Protein AF-A0A9X1MP67-F1 (afdb_monomer_lite)

Organism: NCBI:txid2894196

pLDDT: mean 77.89, std 17.03, range [39.91, 97.44]

Sequence (224 aa):
MNENERIELQRQIDLLVDGELSAEQERALLAKLEQEEAWRDCALTFVENQVLRRTLPPMVDSHPVAIPRATESPSAAPILHGARGWDGRFGQVATLAASVLIAFIAGQMIAPWMSASQSGGRSMGKSQNSGNSPQEAPLFVNYRTGDGVNRMPIAIDESKSFDPAAPFPTSFGMSQQQLQQLSDDGRAYQQKQQWIPVKLKDGREAVVPVQELTIEPPPTHYFP

Foldseek 3Di:
DDPVVVVVLVVLLLCVLVVVDDPVSNVVNVVVCVVVVVVVVSVVSNVVVVVVPVVDDPPPPPPPPPPPPDDDDDDDDDDDDDDDDPPDPVVVVVVVVVVVVVVVVVVVVVPPPDPDDPDDDDPDDPPDDDDPDPPDPFDWDFDDDPPDTDIDTDDDDPVDDDDPPDDQDQPDDDHPVVVVVCVVVVKDKDKDWDWDWDQDPVRDIDIDIDIDIDIDDDPPPPDD

Structure (mmCIF, N/CA/C/O backbone):
data_AF-A0A9X1MP67-F1
#
_entry.id   AF-A0A9X1MP67-F1
#
loop_
_atom_site.group_PDB
_atom_site.id
_atom_site.type_symbol
_atom_site.label_atom_id
_atom_site.label_alt_id
_atom_site.label_comp_id
_atom_site.label_asym_id
_atom_site.label_entity_id
_atom_site.label_seq_id
_atom_site.pdbx_PDB_ins_code
_atom_site.Cartn_x
_atom_site.Cartn_y
_atom_site.Cartn_z
_atom_site.occupancy
_atom_site.B_iso_or_equiv
_atom_site.auth_seq_id
_atom_site.auth_comp_id
_atom_site.auth_asym_id
_atom_site.auth_atom_id
_atom_site.pdbx_PDB_model_num
ATOM 1 N N . MET A 1 1 ? -6.935 29.165 19.082 1.00 83.38 1 MET A N 1
ATOM 2 C CA . MET A 1 1 ? -5.914 28.276 19.657 1.00 83.38 1 MET A CA 1
ATOM 3 C C . MET A 1 1 ? -4.657 29.088 19.892 1.00 83.38 1 MET A C 1
ATOM 5 O O . MET A 1 1 ? -4.198 29.748 18.965 1.00 83.38 1 MET A O 1
ATOM 9 N N . ASN A 1 2 ? -4.173 29.122 21.127 1.00 95.31 2 ASN A N 1
ATOM 10 C CA . ASN A 1 2 ? -2.945 29.824 21.493 1.00 95.31 2 ASN A CA 1
ATOM 11 C C . ASN A 1 2 ? -1.716 29.060 20.979 1.00 95.31 2 ASN A C 1
ATOM 13 O O . ASN A 1 2 ? -1.784 27.854 20.750 1.00 95.31 2 ASN A O 1
ATOM 17 N N . GLU A 1 3 ? -0.576 29.739 20.841 1.00 95.19 3 GLU A N 1
ATOM 18 C CA . GLU A 1 3 ? 0.661 29.118 20.336 1.00 95.19 3 GLU A CA 1
ATOM 19 C C . GLU A 1 3 ? 1.085 27.900 21.175 1.00 95.19 3 GLU A C 1
ATOM 21 O O . GLU A 1 3 ? 1.424 26.849 20.642 1.00 95.19 3 GLU A O 1
ATOM 26 N N . ASN A 1 4 ? 0.945 27.988 22.499 1.00 96.69 4 ASN A N 1
ATOM 27 C CA . ASN A 1 4 ? 1.251 26.875 23.399 1.00 96.69 4 ASN A CA 1
ATOM 28 C C . ASN A 1 4 ? 0.332 25.660 23.179 1.00 96.69 4 ASN A C 1
ATOM 30 O O . ASN A 1 4 ? 0.779 24.524 23.292 1.00 96.69 4 ASN A O 1
ATOM 34 N N . GLU A 1 5 ? -0.943 25.890 22.849 1.00 94.75 5 GLU A N 1
ATOM 35 C CA . GLU A 1 5 ? -1.899 24.813 22.560 1.00 94.75 5 GLU A CA 1
ATOM 36 C C . GLU A 1 5 ? -1.578 24.135 21.227 1.00 94.75 5 GLU A C 1
ATOM 38 O O . GLU A 1 5 ? -1.721 22.921 21.116 1.00 94.75 5 GLU A O 1
ATOM 43 N N . ARG A 1 6 ? -1.093 24.901 20.238 1.00 93.31 6 ARG A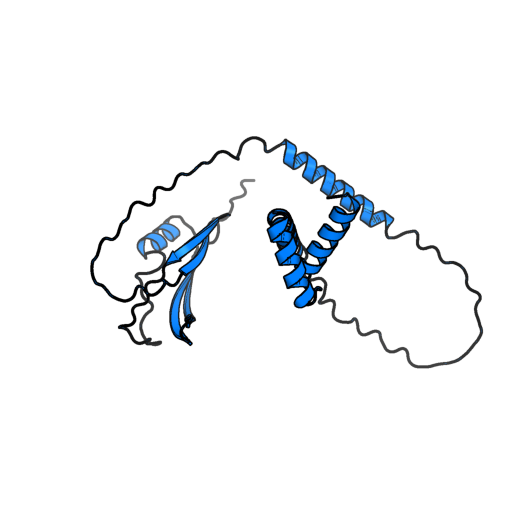 N 1
ATOM 44 C CA . ARG A 1 6 ? -0.607 24.367 18.957 1.00 93.31 6 ARG A CA 1
ATOM 45 C C . ARG A 1 6 ? 0.614 23.476 19.136 1.00 93.31 6 ARG A C 1
ATOM 47 O O . ARG A 1 6 ? 0.640 22.384 18.581 1.00 93.31 6 ARG A O 1
ATOM 54 N N . ILE A 1 7 ? 1.594 23.920 19.923 1.00 95.88 7 ILE A N 1
ATOM 55 C CA . ILE A 1 7 ? 2.815 23.147 20.193 1.00 95.88 7 ILE A CA 1
ATOM 56 C C . ILE A 1 7 ? 2.474 21.832 20.906 1.00 95.88 7 ILE A C 1
ATOM 58 O O . ILE A 1 7 ? 2.972 20.775 20.525 1.00 95.88 7 ILE A O 1
ATOM 62 N N . GLU A 1 8 ? 1.598 21.880 21.911 1.00 96.56 8 GLU A N 1
ATOM 63 C CA . GLU A 1 8 ? 1.180 20.675 22.633 1.00 96.56 8 GLU A CA 1
ATOM 64 C C . GLU A 1 8 ? 0.355 19.732 21.744 1.00 96.56 8 GLU A C 1
ATOM 66 O O . GLU A 1 8 ? 0.554 18.520 21.789 1.00 96.56 8 GLU A O 1
ATOM 71 N N . LEU A 1 9 ? -0.521 20.271 20.888 1.00 95.62 9 LEU A N 1
ATOM 72 C CA . LEU A 1 9 ? -1.264 19.468 19.919 1.00 95.62 9 LEU A CA 1
ATOM 73 C C . LEU A 1 9 ? -0.321 18.771 18.930 1.00 95.62 9 LEU A C 1
ATOM 75 O O . LEU A 1 9 ? -0.472 17.573 18.703 1.00 95.62 9 LEU A O 1
ATOM 79 N N . GLN A 1 10 ? 0.676 19.482 18.395 1.00 95.38 10 GLN A N 1
ATOM 80 C CA . GLN A 1 10 ? 1.658 18.900 17.479 1.00 95.38 10 GLN A CA 1
ATOM 81 C C . GLN A 1 10 ? 2.431 17.756 18.141 1.00 95.38 10 GLN A C 1
ATOM 83 O O . GLN A 1 10 ? 2.551 16.678 17.569 1.00 95.38 10 GLN A O 1
ATOM 88 N N . ARG A 1 11 ? 2.878 17.948 19.387 1.00 96.25 11 ARG A N 1
ATOM 89 C CA . ARG A 1 11 ? 3.560 16.899 20.151 1.00 96.25 11 ARG A CA 1
ATOM 90 C C . ARG A 1 11 ? 2.685 15.653 20.331 1.00 96.25 11 ARG A C 1
ATOM 92 O O . ARG A 1 11 ? 3.184 14.535 20.254 1.00 96.25 11 ARG A O 1
ATOM 99 N N . GLN A 1 12 ? 1.391 15.831 20.592 1.00 97.06 12 GLN A N 1
ATOM 100 C CA . GLN A 1 12 ? 0.451 14.715 20.729 1.00 97.06 12 GLN A CA 1
ATOM 101 C C . GLN A 1 12 ? 0.220 13.988 19.397 1.00 97.06 12 GLN A C 1
ATOM 103 O O . GLN A 1 12 ? 0.108 12.764 19.397 1.00 97.06 12 GLN A O 1
ATOM 108 N N . ILE A 1 13 ? 0.199 14.715 18.274 1.00 96.12 13 ILE A N 1
ATOM 109 C CA . ILE A 1 13 ? 0.155 14.126 16.928 1.00 96.12 13 ILE A CA 1
ATOM 110 C C . ILE A 1 13 ? 1.410 13.281 16.670 1.00 96.12 13 ILE A C 1
ATOM 112 O O . ILE A 1 13 ? 1.281 12.152 16.205 1.00 96.12 13 ILE A O 1
ATOM 116 N N . ASP A 1 14 ? 2.602 13.769 17.015 1.00 94.75 14 ASP A N 1
ATOM 117 C CA . ASP A 1 14 ? 3.845 13.009 16.821 1.00 94.75 14 ASP A CA 1
ATOM 118 C C . ASP A 1 14 ? 3.820 11.689 17.622 1.00 94.75 14 ASP A C 1
ATOM 120 O O . ASP A 1 14 ? 4.036 10.614 17.060 1.00 94.75 14 ASP A O 1
ATOM 124 N N . LEU A 1 15 ? 3.416 11.740 18.901 1.00 95.81 15 LEU A N 1
ATOM 125 C CA . LEU A 1 15 ? 3.256 10.549 19.754 1.00 95.81 15 LEU A CA 1
ATOM 126 C C . LEU A 1 15 ? 2.205 9.562 19.220 1.00 95.81 15 LEU A C 1
ATOM 128 O O . LEU A 1 15 ? 2.369 8.346 19.353 1.00 95.81 15 LEU A O 1
ATOM 132 N N . LEU A 1 16 ? 1.117 10.070 18.628 1.00 95.94 16 LEU A N 1
ATOM 133 C CA . LEU A 1 16 ? 0.097 9.242 17.983 1.00 95.94 16 LEU A CA 1
ATOM 134 C C . LEU A 1 16 ? 0.690 8.473 16.800 1.00 95.94 16 LEU A C 1
ATOM 136 O O . LEU A 1 16 ? 0.444 7.277 16.656 1.00 95.94 16 LEU A O 1
ATOM 140 N N . VAL A 1 17 ? 1.474 9.148 15.958 1.00 93.44 17 VAL A N 1
ATOM 141 C CA . VAL A 1 17 ? 2.070 8.546 14.759 1.00 93.44 17 VAL A CA 1
ATOM 142 C C . VAL A 1 17 ? 3.155 7.526 15.114 1.00 93.44 17 VAL A C 1
ATOM 144 O O . VAL A 1 17 ? 3.288 6.508 14.426 1.00 93.44 17 VAL A O 1
ATOM 147 N N . ASP A 1 18 ? 3.888 7.752 16.203 1.00 90.62 18 ASP A N 1
ATOM 148 C CA . ASP A 1 18 ? 4.870 6.795 16.716 1.00 90.62 18 ASP A CA 1
ATOM 149 C C . ASP A 1 18 ? 4.233 5.589 17.425 1.00 90.62 18 ASP A C 1
ATOM 151 O O . ASP A 1 18 ? 4.872 4.540 17.543 1.00 90.62 18 ASP A O 1
ATOM 155 N N . GLY A 1 19 ? 2.955 5.687 17.807 1.00 93.88 19 GLY A N 1
ATOM 156 C CA . GLY A 1 19 ? 2.223 4.634 18.513 1.00 93.88 19 GLY A CA 1
ATOM 157 C C . GLY A 1 19 ? 2.525 4.588 20.013 1.00 93.88 19 GLY A C 1
ATOM 158 O O . GLY A 1 19 ? 2.369 3.540 20.637 1.00 93.88 19 GLY A O 1
ATOM 159 N N . GLU A 1 20 ? 2.975 5.705 20.590 1.00 97.00 20 GLU A N 1
ATOM 160 C CA . GLU A 1 20 ? 3.331 5.814 22.011 1.00 97.00 20 GLU A CA 1
ATOM 161 C C . GLU A 1 20 ? 2.152 6.242 22.903 1.00 97.00 20 GLU A C 1
ATOM 163 O O . GLU A 1 20 ? 2.252 6.212 24.132 1.00 97.00 20 GLU A O 1
ATOM 168 N N . LEU A 1 21 ? 1.018 6.630 22.312 1.00 96.75 21 LEU A N 1
ATOM 169 C CA . LEU A 1 21 ? -0.189 6.966 23.066 1.00 96.75 21 LEU A CA 1
ATOM 170 C C . LEU A 1 21 ? -0.921 5.716 23.560 1.00 96.75 21 LEU A C 1
ATOM 172 O O . LEU A 1 21 ? -1.065 4.717 22.857 1.00 96.75 21 LEU A O 1
ATOM 176 N N . SER A 1 22 ? -1.461 5.799 24.777 1.00 97.44 22 SER A N 1
ATOM 177 C CA . SER A 1 22 ? -2.417 4.799 25.260 1.00 97.44 22 SER A CA 1
ATOM 178 C C . SER A 1 22 ? -3.741 4.883 24.490 1.00 97.44 22 SER A C 1
ATOM 180 O O . SER A 1 22 ? -4.126 5.947 24.005 1.00 97.44 22 SER A O 1
ATOM 182 N N . ALA A 1 23 ? -4.496 3.783 24.444 1.00 95.31 23 ALA A N 1
ATOM 183 C CA . ALA A 1 23 ? -5.762 3.717 23.705 1.00 95.31 23 ALA A CA 1
ATOM 184 C C . ALA A 1 23 ? -6.813 4.755 24.159 1.00 95.31 23 ALA A C 1
ATOM 186 O O . ALA A 1 23 ? -7.660 5.174 23.370 1.00 95.31 23 ALA A O 1
ATOM 187 N N . GLU A 1 24 ? -6.793 5.171 25.429 1.00 96.81 24 GLU A N 1
ATOM 188 C CA . GLU A 1 24 ? -7.684 6.224 25.936 1.00 96.81 24 GLU A CA 1
ATOM 189 C C . GLU A 1 24 ? -7.257 7.611 25.443 1.00 96.81 24 GLU A C 1
ATOM 191 O O . GLU A 1 24 ? -8.101 8.396 25.005 1.00 96.81 24 GLU A O 1
ATOM 196 N N . GLN A 1 25 ? -5.949 7.888 25.450 1.00 96.94 25 GLN A N 1
ATOM 197 C CA . GLN A 1 25 ? -5.380 9.137 24.938 1.00 96.94 25 GLN A CA 1
ATOM 198 C C . GLN A 1 25 ? -5.564 9.263 23.426 1.00 96.94 25 GLN A C 1
ATOM 200 O O . GLN A 1 25 ? -5.920 10.337 22.952 1.00 96.94 25 GLN A O 1
ATOM 205 N N . GLU A 1 26 ? -5.387 8.171 22.681 1.00 97.44 26 GLU A N 1
ATOM 206 C CA . GLU A 1 26 ? -5.634 8.117 21.240 1.00 97.44 26 GLU A CA 1
ATOM 207 C C . GLU A 1 26 ? -7.076 8.521 20.910 1.00 97.44 26 GLU A C 1
ATOM 209 O O . GLU A 1 26 ? -7.296 9.436 20.120 1.00 97.44 26 GLU A O 1
ATOM 214 N N . ARG A 1 27 ? -8.074 7.908 21.561 1.00 97.00 27 ARG A N 1
ATOM 215 C CA . ARG A 1 27 ? -9.489 8.252 21.326 1.00 97.00 27 ARG A CA 1
ATOM 216 C C . ARG A 1 27 ? -9.800 9.704 21.680 1.00 97.00 27 ARG A C 1
ATOM 218 O O . ARG A 1 27 ? -10.532 10.359 20.942 1.00 97.00 27 ARG A O 1
ATOM 225 N N . ALA A 1 28 ? -9.259 10.198 22.795 1.00 97.31 28 ALA A N 1
ATOM 226 C CA . ALA A 1 28 ? -9.459 11.580 23.221 1.00 97.31 28 ALA A CA 1
ATOM 227 C C . ALA A 1 28 ? -8.833 12.579 22.234 1.00 97.31 28 ALA A C 1
ATOM 229 O O . ALA A 1 28 ? -9.464 13.578 21.887 1.00 97.31 28 ALA A O 1
ATOM 230 N N . LEU A 1 29 ? -7.625 12.290 21.742 1.00 97.25 29 LEU A N 1
ATOM 231 C CA . LEU A 1 29 ? -6.940 13.110 20.748 1.00 97.25 29 LEU A CA 1
ATOM 232 C C . LEU A 1 29 ? -7.674 13.094 19.405 1.00 97.25 29 LEU A C 1
ATOM 234 O O . LEU A 1 29 ? -7.892 14.155 18.830 1.00 97.25 29 LEU A O 1
ATOM 238 N N . LEU A 1 30 ? -8.109 11.926 18.926 1.00 96.00 30 LEU A N 1
ATOM 239 C CA . LEU A 1 30 ? -8.859 11.810 17.672 1.00 96.00 30 LEU A CA 1
ATOM 240 C C . LEU A 1 30 ? -10.178 12.594 17.721 1.00 96.00 30 LEU A C 1
ATOM 242 O O . LEU A 1 30 ? -10.479 13.326 16.781 1.00 96.00 30 LEU A O 1
ATOM 246 N N . ALA A 1 31 ? -10.918 12.517 18.833 1.00 96.31 31 ALA A N 1
ATOM 247 C CA . ALA A 1 31 ? -12.132 13.311 19.027 1.00 96.31 31 ALA A CA 1
ATOM 248 C C . ALA A 1 31 ? -11.843 14.826 19.018 1.00 96.31 31 ALA A C 1
ATOM 250 O O . ALA A 1 31 ? -12.606 15.604 18.444 1.00 96.31 31 ALA A O 1
ATOM 251 N N . LYS A 1 32 ? -10.718 15.250 19.611 1.00 95.94 32 LYS A N 1
ATOM 252 C CA . LYS A 1 32 ? -10.276 16.651 19.594 1.00 95.94 32 LYS A CA 1
ATOM 253 C C . LYS A 1 32 ? -9.888 17.119 18.184 1.00 95.94 32 LYS A C 1
ATOM 255 O O . LYS A 1 32 ? -10.300 18.199 17.769 1.00 95.94 32 LYS A O 1
ATOM 260 N N . LEU A 1 33 ? -9.139 16.307 17.434 1.00 96.06 33 LEU A N 1
ATOM 261 C CA . LEU A 1 33 ? -8.728 16.607 16.055 1.00 96.06 33 LEU A CA 1
ATOM 262 C C . LEU A 1 33 ? -9.923 16.712 15.100 1.00 96.06 33 LEU A C 1
ATOM 264 O O . LEU A 1 33 ? -9.899 17.536 14.186 1.00 96.06 33 LEU A O 1
ATOM 268 N N . GLU A 1 34 ? -10.960 15.898 15.307 1.00 95.56 34 GLU A N 1
ATOM 269 C CA . GLU A 1 34 ? -12.213 15.986 14.553 1.00 95.56 34 GLU A CA 1
ATOM 270 C C . GLU A 1 34 ? -12.935 17.309 14.833 1.00 95.56 34 GLU A C 1
ATOM 272 O O . GLU A 1 34 ? -13.347 17.996 13.900 1.00 95.56 34 GLU A O 1
ATOM 277 N N . GLN A 1 35 ? -13.021 17.711 16.104 1.00 95.31 35 GLN A N 1
ATOM 278 C CA . GLN A 1 35 ? -13.675 18.956 16.508 1.00 95.31 35 GLN A CA 1
ATOM 279 C C . GLN A 1 35 ? -12.957 20.213 15.988 1.00 95.31 35 GLN A C 1
ATOM 281 O O . GLN A 1 35 ? -13.612 21.200 15.656 1.00 95.31 35 GLN A O 1
ATOM 286 N N . GLU A 1 36 ? -11.625 20.194 15.935 1.00 93.00 36 GLU A N 1
ATOM 287 C CA . GLU A 1 36 ? -10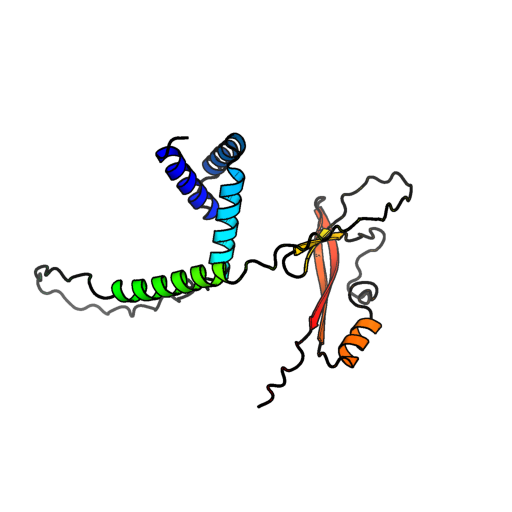.799 21.329 15.499 1.00 93.00 36 GLU A CA 1
ATOM 288 C C . GLU A 1 36 ? -10.491 21.321 13.987 1.00 93.00 36 GLU A C 1
ATOM 290 O O . GLU A 1 36 ? -9.731 22.164 13.516 1.00 93.00 36 GLU A O 1
ATOM 295 N N . GLU A 1 37 ? -11.051 20.371 13.223 1.00 91.81 37 GLU A N 1
ATOM 296 C CA . GLU A 1 37 ? -10.735 20.118 11.803 1.00 91.81 37 GLU A CA 1
ATOM 297 C C . GLU A 1 37 ? -9.226 19.916 11.516 1.00 91.81 37 GLU A C 1
ATOM 299 O O . GLU A 1 37 ? -8.764 20.022 10.378 1.00 91.81 37 GLU A O 1
ATOM 304 N N . ALA A 1 38 ? -8.444 19.551 12.536 1.00 92.75 38 ALA A N 1
ATOM 305 C CA . ALA A 1 38 ? -6.989 19.381 12.479 1.00 92.75 38 ALA A CA 1
ATOM 306 C C . ALA A 1 38 ? -6.549 17.985 11.982 1.00 92.75 38 ALA A C 1
ATOM 308 O O . ALA A 1 38 ? -5.369 17.630 12.014 1.00 92.75 38 ALA A O 1
ATOM 309 N N . TRP A 1 39 ? -7.483 17.173 11.475 1.00 93.62 39 TRP A N 1
ATOM 310 C CA . TRP A 1 39 ? -7.199 15.843 10.915 1.00 93.62 39 TRP A CA 1
ATOM 311 C C . TRP A 1 39 ? -6.236 15.890 9.718 1.00 93.62 39 TRP A C 1
ATOM 313 O O . TRP A 1 39 ? -5.520 14.921 9.459 1.00 93.62 39 TRP A O 1
ATOM 323 N N . ARG A 1 40 ? -6.194 17.016 8.992 1.00 92.56 40 ARG A N 1
ATOM 324 C CA . ARG A 1 40 ? -5.293 17.208 7.849 1.00 92.56 40 ARG A CA 1
ATOM 325 C C . ARG A 1 40 ? -3.826 17.243 8.274 1.00 92.56 40 ARG A C 1
ATOM 327 O O . ARG A 1 40 ? -3.001 16.634 7.595 1.00 92.56 40 ARG A O 1
ATOM 334 N N . ASP A 1 41 ? -3.523 17.909 9.384 1.00 87.06 41 ASP A N 1
ATOM 335 C CA . ASP A 1 41 ? -2.159 18.011 9.911 1.00 87.06 41 ASP A CA 1
ATOM 336 C C . ASP A 1 41 ? -1.691 16.638 10.407 1.00 87.06 41 ASP A C 1
ATOM 338 O O . ASP A 1 41 ? -0.621 16.169 10.026 1.00 87.06 41 ASP A O 1
ATOM 342 N N . CYS A 1 42 ? -2.566 15.911 11.112 1.00 90.69 42 CYS A N 1
ATOM 343 C CA . CYS A 1 42 ? -2.312 14.525 11.509 1.00 90.69 42 CYS A CA 1
ATOM 344 C C . CYS A 1 42 ? -2.031 13.603 10.307 1.00 90.69 42 CYS A C 1
ATOM 346 O O . CYS A 1 42 ? -1.111 12.784 10.350 1.00 90.69 42 CYS A O 1
ATOM 348 N N . ALA A 1 43 ? -2.802 13.729 9.220 1.00 91.88 43 ALA A N 1
ATOM 349 C CA . ALA A 1 43 ? -2.595 12.934 8.012 1.00 91.88 43 ALA A CA 1
ATOM 350 C C . ALA A 1 43 ? 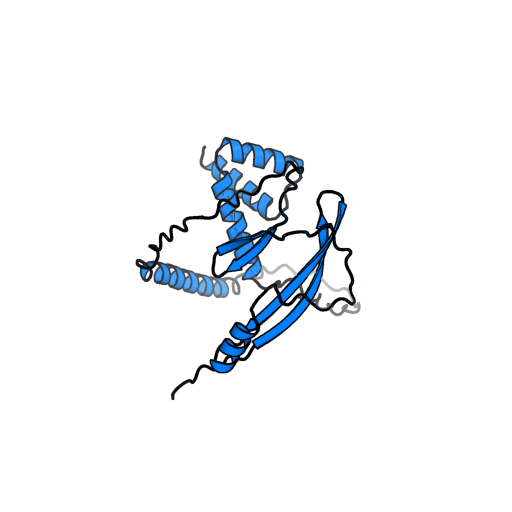-1.254 13.253 7.328 1.00 91.88 43 ALA A C 1
ATOM 352 O O . ALA A 1 43 ? -0.595 12.341 6.824 1.00 91.88 43 ALA A O 1
ATOM 353 N N . LEU A 1 44 ? -0.841 14.524 7.323 1.00 94.50 44 LEU A N 1
ATOM 354 C CA . LEU A 1 44 ? 0.440 14.950 6.765 1.00 94.50 44 LEU A CA 1
ATOM 355 C C . LEU A 1 44 ? 1.609 14.348 7.557 1.00 94.50 44 LEU A C 1
ATOM 357 O O . LEU A 1 44 ? 2.439 13.661 6.962 1.00 94.50 44 LEU A O 1
ATOM 361 N N . THR A 1 45 ? 1.620 14.510 8.885 1.00 93.12 45 THR A N 1
ATOM 362 C CA . THR A 1 45 ? 2.668 13.957 9.762 1.00 93.12 45 THR A CA 1
ATOM 363 C C . THR A 1 45 ? 2.762 12.435 9.636 1.00 93.12 45 THR A C 1
ATOM 365 O O . THR A 1 45 ? 3.854 11.867 9.607 1.00 93.12 45 THR A O 1
ATOM 368 N N . PHE A 1 46 ? 1.628 11.747 9.478 1.00 94.00 46 PHE A N 1
ATOM 369 C CA . PHE A 1 46 ? 1.618 10.306 9.242 1.00 94.00 46 PHE A CA 1
ATOM 370 C C . PHE A 1 46 ? 2.296 9.918 7.917 1.00 94.00 46 PHE A C 1
ATOM 372 O O . PHE A 1 46 ? 3.100 8.984 7.881 1.00 94.00 46 PHE A O 1
ATOM 379 N N . VAL A 1 47 ? 2.010 10.634 6.823 1.00 94.19 47 VAL A N 1
ATOM 380 C CA . VAL A 1 47 ? 2.656 10.398 5.519 1.00 94.19 47 VAL A CA 1
ATOM 381 C C . VAL A 1 47 ? 4.152 10.704 5.582 1.00 94.19 47 VAL A C 1
ATOM 383 O O . VAL A 1 47 ? 4.946 9.918 5.063 1.00 94.19 47 VAL A O 1
ATOM 386 N N . GLU A 1 48 ? 4.549 11.790 6.243 1.00 93.69 48 GLU A N 1
ATOM 387 C CA . GLU A 1 48 ? 5.957 12.142 6.454 1.00 93.69 48 GLU A CA 1
ATOM 388 C C . GLU A 1 48 ? 6.698 11.030 7.198 1.00 93.69 48 GLU A C 1
ATOM 390 O O . GLU A 1 48 ? 7.722 10.547 6.713 1.00 93.69 48 GLU A O 1
ATOM 395 N N . ASN A 1 49 ? 6.132 10.526 8.296 1.00 89.94 49 ASN A N 1
ATOM 396 C CA . ASN A 1 49 ? 6.711 9.408 9.036 1.00 89.94 49 ASN A CA 1
ATOM 397 C C . ASN A 1 49 ? 6.777 8.114 8.207 1.00 89.94 49 ASN A C 1
ATOM 399 O O . ASN A 1 49 ? 7.767 7.382 8.282 1.00 89.94 49 ASN A O 1
ATOM 403 N N . GLN A 1 50 ? 5.787 7.833 7.352 1.00 85.25 50 GLN A N 1
ATOM 404 C CA . GLN A 1 50 ? 5.870 6.700 6.421 1.00 85.25 50 GLN A CA 1
ATOM 405 C C . GLN A 1 50 ? 6.994 6.857 5.393 1.00 85.25 50 GLN A C 1
ATOM 407 O O . GLN A 1 50 ? 7.671 5.878 5.072 1.00 85.25 50 GLN A O 1
ATOM 412 N N . VAL A 1 51 ? 7.182 8.060 4.848 1.00 93.38 51 VAL A N 1
ATOM 413 C CA . VAL A 1 51 ? 8.268 8.343 3.904 1.00 93.38 51 VAL A CA 1
ATOM 414 C C . VAL A 1 51 ? 9.613 8.219 4.613 1.00 93.38 51 VAL A C 1
ATOM 416 O O . VAL A 1 51 ? 10.470 7.488 4.121 1.00 93.38 51 VAL A O 1
ATOM 419 N N . LEU A 1 52 ? 9.761 8.814 5.801 1.00 88.88 52 LEU A N 1
ATOM 420 C CA . LEU A 1 52 ? 10.974 8.731 6.616 1.00 88.88 52 LEU A CA 1
ATOM 421 C C . LEU A 1 52 ? 11.363 7.279 6.906 1.00 88.88 52 LEU A C 1
ATOM 423 O O . LEU A 1 52 ? 12.496 6.891 6.620 1.00 88.88 52 LEU A O 1
ATOM 427 N N . ARG A 1 53 ? 10.417 6.446 7.363 1.00 83.19 53 ARG A N 1
ATOM 428 C CA . ARG A 1 53 ? 10.642 5.010 7.627 1.00 83.19 53 ARG A CA 1
ATOM 429 C C . ARG A 1 53 ? 11.014 4.203 6.380 1.00 83.19 53 ARG A C 1
ATOM 431 O O . ARG A 1 53 ? 11.672 3.178 6.503 1.00 83.19 53 ARG A O 1
ATOM 438 N N . ARG A 1 54 ? 10.593 4.627 5.184 1.00 80.19 54 ARG A N 1
ATOM 439 C CA . ARG A 1 54 ? 10.999 3.990 3.916 1.00 80.19 54 ARG A CA 1
ATOM 440 C C . ARG A 1 54 ? 12.381 4.437 3.462 1.00 80.19 54 ARG A C 1
ATOM 442 O O . ARG A 1 54 ? 13.105 3.647 2.867 1.00 80.19 54 ARG A O 1
ATOM 449 N N . THR A 1 55 ? 12.716 5.705 3.691 1.00 90.69 55 THR A N 1
ATOM 450 C CA . THR A 1 55 ? 13.993 6.287 3.261 1.00 90.69 55 THR A CA 1
ATOM 451 C C . THR A 1 55 ? 15.144 5.948 4.190 1.00 90.69 55 THR A C 1
ATOM 453 O O . THR A 1 55 ? 16.269 5.806 3.722 1.00 90.69 55 THR A O 1
ATOM 456 N N . LEU A 1 56 ? 14.879 5.823 5.491 1.00 87.00 56 LEU A N 1
ATOM 457 C CA . LEU A 1 56 ? 15.869 5.421 6.476 1.00 87.00 56 LEU A CA 1
ATOM 458 C C . LEU A 1 56 ? 15.891 3.891 6.512 1.00 87.00 56 LEU A C 1
ATOM 460 O O . LEU A 1 56 ? 14.907 3.288 6.943 1.00 87.00 56 LEU A O 1
ATOM 464 N N . PRO A 1 57 ? 16.982 3.243 6.065 1.00 78.44 57 PRO A N 1
ATOM 465 C CA . PRO A 1 57 ? 17.138 1.811 6.255 1.00 78.44 57 PRO A CA 1
ATOM 466 C C . PRO A 1 57 ? 16.983 1.502 7.747 1.00 78.44 57 PRO A C 1
ATOM 468 O O . PRO A 1 57 ? 17.458 2.298 8.565 1.00 78.44 57 PRO A O 1
ATOM 471 N N . PRO A 1 58 ? 16.359 0.379 8.134 1.00 75.69 58 PRO A N 1
ATOM 472 C CA . PRO A 1 58 ? 16.318 -0.036 9.528 1.00 75.69 58 PRO A CA 1
ATOM 473 C C . PRO A 1 58 ? 17.757 -0.242 10.024 1.00 75.69 58 PRO A C 1
ATOM 475 O O . PRO A 1 58 ? 18.355 -1.295 9.844 1.00 75.69 58 PRO A O 1
ATOM 478 N N . MET A 1 59 ? 18.340 0.783 10.648 1.00 71.94 59 MET A N 1
ATOM 479 C CA . MET A 1 59 ? 19.687 0.730 11.236 1.00 71.94 59 MET A CA 1
ATOM 480 C C . MET A 1 59 ? 19.728 -0.114 12.525 1.00 71.94 59 MET A C 1
ATOM 482 O O . MET A 1 59 ? 20.775 -0.242 13.159 1.00 71.94 59 MET A O 1
ATOM 486 N N . VAL A 1 60 ? 18.588 -0.692 12.917 1.00 58.69 60 VAL A N 1
ATOM 487 C CA . VAL A 1 60 ? 18.354 -1.341 14.215 1.00 58.69 60 VAL A CA 1
ATOM 488 C C . VAL A 1 60 ? 18.712 -2.834 14.224 1.00 58.69 60 VAL A C 1
ATOM 490 O O . VAL A 1 60 ? 18.639 -3.456 15.272 1.00 58.69 60 VAL A O 1
ATOM 493 N N . ASP A 1 61 ? 19.248 -3.389 13.135 1.00 52.75 61 ASP A N 1
ATOM 494 C CA . ASP A 1 61 ? 19.892 -4.715 13.163 1.00 52.75 61 ASP A CA 1
ATOM 495 C C . ASP A 1 61 ? 21.422 -4.612 13.198 1.00 52.75 61 ASP A C 1
ATOM 497 O O . ASP A 1 61 ? 22.151 -5.448 12.659 1.00 52.75 61 ASP A O 1
ATOM 501 N N . SER A 1 62 ? 21.950 -3.595 13.886 1.00 52.34 62 SER A N 1
ATOM 502 C CA . SER A 1 62 ? 23.295 -3.730 14.437 1.00 52.34 62 SER A CA 1
ATOM 503 C C . SER A 1 62 ? 23.211 -4.802 15.515 1.00 52.34 62 SER A C 1
ATOM 505 O O . SER A 1 62 ? 22.867 -4.507 16.660 1.00 52.34 62 SER A O 1
ATOM 507 N N . HIS A 1 63 ? 23.470 -6.056 15.125 1.00 54.47 63 HIS A N 1
ATOM 508 C CA . HIS A 1 63 ? 23.700 -7.159 16.049 1.00 54.47 63 HIS A CA 1
ATOM 509 C C . HIS A 1 63 ? 24.477 -6.620 17.248 1.00 54.47 63 HIS A C 1
ATOM 511 O O . HIS A 1 63 ? 25.463 -5.908 17.020 1.00 54.47 63 HIS A O 1
ATOM 517 N N . PRO A 1 64 ? 24.057 -6.914 18.494 1.00 62.41 64 PRO A N 1
ATOM 518 C CA . PRO A 1 64 ? 24.821 -6.503 19.656 1.00 62.41 64 PRO A CA 1
ATOM 519 C C . PRO A 1 64 ? 26.237 -7.012 19.428 1.00 62.41 64 PRO A C 1
ATOM 521 O O . PRO A 1 64 ? 26.475 -8.221 19.434 1.00 62.41 64 PRO A O 1
ATOM 524 N N . VAL A 1 65 ? 27.157 -6.090 19.133 1.00 60.88 65 VAL A N 1
ATOM 525 C CA . VAL A 1 65 ? 28.578 -6.390 19.076 1.00 60.88 65 VAL A CA 1
ATOM 526 C C . VAL A 1 65 ? 28.847 -6.960 20.447 1.00 60.88 65 VAL A C 1
ATOM 528 O O . VAL A 1 65 ? 28.729 -6.244 21.442 1.00 60.88 65 VAL A O 1
ATOM 531 N N . ALA A 1 66 ? 29.061 -8.274 20.497 1.00 59.03 66 ALA A N 1
ATOM 532 C CA . ALA A 1 66 ? 29.340 -8.987 21.719 1.00 59.03 66 ALA A CA 1
ATOM 533 C C . ALA A 1 66 ? 30.541 -8.285 22.341 1.00 59.03 66 ALA A C 1
ATOM 535 O O . ALA A 1 66 ? 31.664 -8.430 21.863 1.00 59.03 66 ALA A O 1
ATOM 536 N N . ILE A 1 67 ? 30.285 -7.446 23.344 1.00 65.69 67 ILE A N 1
ATOM 537 C CA . ILE A 1 67 ? 31.339 -6.793 24.098 1.00 65.69 67 ILE A CA 1
ATOM 538 C C . ILE A 1 67 ? 32.104 -7.961 24.720 1.00 65.69 67 ILE A C 1
ATOM 540 O O . ILE A 1 67 ? 31.500 -8.709 25.500 1.00 65.69 67 ILE A O 1
ATOM 544 N N . PRO A 1 68 ? 33.374 -8.205 24.345 1.00 62.56 68 PRO A N 1
ATOM 545 C CA . PRO A 1 68 ? 34.134 -9.279 24.952 1.00 62.56 68 PRO A CA 1
ATOM 546 C C . PRO A 1 68 ? 34.154 -9.020 26.456 1.00 62.56 68 PRO A C 1
ATOM 548 O O . PRO A 1 68 ? 34.577 -7.959 26.918 1.00 62.56 68 PRO A O 1
ATOM 551 N N . ARG A 1 69 ? 33.602 -9.974 27.209 1.00 60.09 69 ARG A N 1
ATOM 552 C CA . ARG A 1 69 ? 33.526 -9.947 28.668 1.00 60.09 69 ARG A CA 1
ATOM 553 C C . ARG A 1 69 ? 34.960 -9.843 29.184 1.00 60.09 69 ARG A C 1
ATOM 555 O O . ARG A 1 69 ? 35.711 -10.811 29.100 1.00 60.09 69 ARG A O 1
ATOM 562 N N . ALA A 1 70 ? 35.354 -8.657 29.641 1.00 61.25 70 ALA A N 1
ATOM 563 C CA . ALA A 1 70 ? 36.660 -8.445 30.239 1.00 61.25 70 ALA A CA 1
ATOM 564 C C . ALA A 1 70 ? 36.750 -9.297 31.510 1.00 61.25 70 ALA A C 1
ATOM 566 O O . ALA A 1 70 ? 35.981 -9.116 32.453 1.00 61.25 70 ALA A O 1
ATOM 567 N N . THR A 1 71 ? 37.656 -10.267 31.483 1.00 62.00 71 THR A N 1
ATOM 568 C CA . THR A 1 71 ? 38.046 -11.100 32.614 1.00 62.00 71 THR A CA 1
ATOM 569 C C . THR A 1 71 ? 38.575 -10.224 33.749 1.00 62.00 71 THR A C 1
ATOM 571 O O . THR A 1 71 ? 39.365 -9.307 33.534 1.00 62.00 71 THR A O 1
ATOM 574 N N . GLU A 1 72 ? 38.108 -10.520 34.955 1.00 70.31 72 GLU A N 1
ATOM 575 C CA . GLU A 1 72 ? 38.399 -9.836 36.214 1.00 70.31 72 GLU A CA 1
ATOM 576 C C . GLU A 1 72 ? 39.903 -9.742 36.527 1.00 70.31 72 GLU A C 1
ATOM 578 O O . GLU A 1 72 ? 40.615 -10.747 36.475 1.00 70.31 72 GLU A O 1
ATOM 583 N N . SER A 1 73 ? 40.380 -8.554 36.932 1.00 48.19 73 SER A N 1
ATOM 584 C CA . SER A 1 73 ? 41.549 -8.370 37.819 1.00 48.19 73 SER A CA 1
ATOM 585 C C . SER A 1 73 ? 41.779 -6.890 38.196 1.00 48.19 73 SER A C 1
ATOM 587 O O . SER A 1 73 ? 41.216 -6.013 37.546 1.00 48.19 73 SER A O 1
ATOM 589 N N . PRO A 1 74 ? 42.508 -6.581 39.291 1.00 59.81 74 PRO A N 1
ATOM 590 C CA . PRO A 1 74 ? 41.871 -6.041 40.492 1.00 59.81 74 PRO A CA 1
ATOM 591 C C . PRO A 1 74 ? 42.146 -4.554 40.783 1.00 59.81 74 PRO A C 1
ATOM 593 O O . PRO A 1 74 ? 43.114 -3.958 40.324 1.00 59.81 74 PRO A O 1
ATOM 596 N N . SER A 1 75 ? 41.267 -4.010 41.632 1.00 66.12 75 SER A N 1
ATOM 597 C CA . SER A 1 75 ? 41.423 -2.898 42.586 1.00 66.12 75 SER A CA 1
ATOM 598 C C . SER A 1 75 ? 42.762 -2.134 42.609 1.00 66.12 75 SER A C 1
ATOM 600 O O . SER A 1 75 ? 43.713 -2.598 43.236 1.00 66.12 75 SER A O 1
ATOM 602 N N . ALA A 1 76 ? 42.767 -0.884 42.120 1.00 50.59 76 ALA A N 1
ATOM 603 C CA . ALA A 1 76 ? 43.580 0.201 42.688 1.00 50.59 76 ALA A CA 1
ATOM 604 C C . ALA A 1 76 ? 43.112 1.617 42.263 1.00 50.59 76 ALA A C 1
ATOM 606 O O . ALA A 1 76 ? 43.049 1.929 41.079 1.00 50.59 76 ALA A O 1
ATOM 607 N N . ALA A 1 77 ? 42.918 2.458 43.289 1.00 52.44 77 ALA A N 1
ATOM 608 C CA . ALA A 1 77 ? 42.977 3.929 43.372 1.00 52.44 77 ALA A CA 1
ATOM 609 C C . ALA A 1 77 ? 41.898 4.830 42.702 1.00 52.44 77 ALA A C 1
ATOM 611 O O . ALA A 1 77 ? 41.553 4.654 41.535 1.00 52.44 77 ALA A O 1
ATOM 612 N N . PRO A 1 78 ? 41.411 5.874 43.419 1.00 58.50 78 PRO A N 1
ATOM 613 C CA . PRO A 1 78 ? 40.498 6.876 42.877 1.00 58.50 78 PRO A CA 1
ATOM 614 C C . PRO A 1 78 ? 41.261 7.903 42.027 1.00 58.50 78 PRO A C 1
ATOM 616 O O . PRO A 1 78 ? 42.128 8.623 42.523 1.00 58.50 78 PRO A O 1
ATOM 619 N N . ILE A 1 79 ? 40.920 7.988 40.742 1.00 50.56 79 ILE A N 1
ATOM 620 C CA . ILE A 1 79 ? 41.434 9.011 39.825 1.00 50.56 79 ILE A CA 1
ATOM 621 C C . ILE A 1 79 ? 40.420 10.159 39.761 1.00 50.56 79 ILE A C 1
ATOM 623 O O . ILE A 1 79 ? 39.250 9.958 39.440 1.00 50.56 79 ILE A O 1
ATOM 627 N N . LEU A 1 80 ? 40.898 11.361 40.088 1.00 53.47 80 LEU A N 1
ATOM 628 C CA . LEU A 1 80 ? 40.192 12.639 40.006 1.00 53.47 80 LEU A CA 1
ATOM 629 C C . LEU A 1 80 ? 39.575 12.885 38.619 1.00 53.47 80 LEU A C 1
ATOM 631 O O . LEU A 1 80 ? 40.221 12.711 37.586 1.00 53.47 80 LEU A O 1
ATOM 635 N N . HIS A 1 81 ? 38.329 13.359 38.624 1.00 48.50 81 HIS A N 1
ATOM 636 C CA . HIS A 1 81 ? 37.580 13.784 37.447 1.00 48.50 81 HIS A CA 1
ATOM 637 C C . HIS A 1 81 ? 38.262 14.955 36.721 1.00 48.50 81 HIS A C 1
ATOM 639 O O . HIS A 1 81 ? 38.253 16.088 37.196 1.00 48.50 81 HIS A O 1
ATOM 645 N N . GLY A 1 82 ? 38.799 14.683 35.530 1.00 42.75 82 GLY A N 1
ATOM 646 C CA . GLY A 1 82 ? 39.096 15.691 34.517 1.00 42.75 82 GLY A CA 1
ATOM 647 C C . GLY A 1 82 ? 37.941 15.780 33.522 1.00 42.75 82 GLY A C 1
ATOM 648 O O . GLY A 1 82 ? 37.622 14.794 32.857 1.00 42.75 82 GLY A O 1
ATOM 649 N N . ALA A 1 83 ? 37.312 16.953 33.433 1.00 55.91 83 ALA A N 1
ATOM 650 C CA . ALA A 1 83 ? 36.288 17.281 32.448 1.00 55.91 83 ALA A CA 1
ATOM 651 C C . ALA A 1 83 ? 36.824 17.050 31.024 1.00 55.91 83 ALA A C 1
ATOM 653 O O . ALA A 1 83 ? 37.704 17.767 30.546 1.00 55.91 83 ALA A O 1
ATOM 654 N N . ARG A 1 84 ? 36.309 16.014 30.356 1.00 51.84 84 ARG A N 1
ATOM 655 C CA . ARG A 1 84 ? 36.669 15.651 28.985 1.00 51.84 84 ARG A CA 1
ATOM 656 C C . ARG A 1 84 ? 35.578 16.175 28.055 1.00 51.84 84 ARG A C 1
ATOM 658 O O . ARG A 1 84 ? 34.463 15.666 28.063 1.00 51.84 84 ARG A O 1
ATOM 665 N N . GLY A 1 85 ? 35.917 17.242 27.332 1.00 47.72 85 GLY A N 1
ATOM 666 C CA . GLY A 1 85 ? 35.026 18.001 26.458 1.00 47.72 85 GLY A CA 1
ATOM 667 C C . GLY A 1 85 ? 34.363 17.160 25.368 1.00 47.72 85 GLY A C 1
ATOM 668 O O . GLY A 1 85 ? 34.979 16.282 24.764 1.00 47.72 85 GLY A O 1
ATOM 669 N N . TRP A 1 86 ? 33.091 17.475 25.132 1.00 54.31 86 TRP A N 1
ATOM 670 C CA . TRP A 1 86 ? 32.176 16.851 24.175 1.00 54.31 86 TRP A CA 1
ATOM 671 C C . TRP A 1 86 ? 32.235 17.522 22.786 1.00 54.31 86 TRP A C 1
ATOM 673 O O . TRP A 1 86 ? 31.305 17.405 21.994 1.00 54.31 86 TRP A O 1
ATOM 683 N N . ASP A 1 87 ? 33.328 18.221 22.475 1.00 55.38 87 ASP A N 1
ATOM 684 C CA . ASP A 1 87 ? 33.508 18.951 21.221 1.00 55.38 87 ASP A CA 1
ATOM 685 C C . ASP A 1 87 ? 34.327 18.125 20.229 1.00 55.38 87 ASP A C 1
ATOM 687 O O . ASP A 1 87 ? 35.523 17.902 20.409 1.00 55.38 87 ASP A O 1
ATOM 691 N N . GLY A 1 88 ? 33.691 17.671 19.148 1.00 55.44 88 GLY A N 1
ATOM 692 C CA . GLY A 1 88 ? 34.457 17.212 17.987 1.00 55.44 88 GLY A CA 1
ATOM 693 C C . GLY A 1 88 ? 33.720 16.360 16.962 1.00 55.44 88 GLY A C 1
ATOM 694 O O . GLY A 1 88 ? 34.167 16.298 15.823 1.00 55.44 88 GLY A O 1
ATOM 695 N N . ARG A 1 89 ? 32.596 15.715 17.310 1.00 53.88 89 ARG A N 1
ATOM 696 C CA . ARG A 1 89 ? 31.882 14.829 16.360 1.00 53.88 89 ARG A CA 1
ATOM 697 C C . ARG A 1 89 ? 30.529 15.346 15.873 1.00 53.88 89 ARG A C 1
ATOM 699 O O . ARG A 1 89 ? 30.154 15.031 14.750 1.00 53.88 89 ARG A O 1
ATOM 706 N N . PHE A 1 90 ? 29.845 16.208 16.628 1.00 51.56 90 PHE A N 1
ATOM 707 C CA . PHE A 1 90 ? 28.595 16.824 16.156 1.00 51.56 90 PHE A CA 1
ATOM 708 C C . PHE A 1 90 ? 28.812 17.912 15.091 1.00 51.56 90 PHE A C 1
ATOM 710 O O . PHE A 1 90 ? 27.949 18.115 14.241 1.00 51.56 90 PHE A O 1
ATOM 717 N N . GLY A 1 91 ? 29.989 18.549 15.059 1.00 54.50 91 GLY A N 1
ATOM 718 C CA . GLY A 1 91 ? 30.305 19.574 14.057 1.00 54.50 91 GLY A CA 1
ATOM 719 C C . GLY A 1 91 ? 30.386 19.047 12.618 1.00 54.50 91 GLY A C 1
ATOM 720 O O . GLY A 1 91 ? 30.096 19.788 11.686 1.00 54.50 91 GLY A O 1
ATOM 721 N N . GLN A 1 92 ? 30.724 17.766 12.422 1.00 55.09 92 GLN A N 1
ATOM 722 C CA . GLN A 1 92 ? 30.821 17.169 11.082 1.00 55.09 92 GLN A CA 1
ATOM 723 C C . GLN A 1 92 ? 29.468 16.703 10.523 1.00 55.09 92 GLN A C 1
ATOM 725 O O . GLN A 1 92 ? 29.320 16.598 9.309 1.00 55.09 92 GLN A O 1
ATOM 730 N N . VAL A 1 93 ? 28.466 16.458 11.375 1.00 55.88 93 VAL A N 1
ATOM 731 C CA . VAL A 1 93 ? 27.117 16.071 10.918 1.00 55.88 93 VAL A CA 1
ATOM 732 C C . VAL A 1 93 ? 26.309 17.305 10.488 1.00 55.88 93 VAL A C 1
ATOM 734 O O . VAL A 1 93 ? 25.521 17.234 9.547 1.00 55.88 93 VAL A O 1
ATOM 737 N N . ALA A 1 94 ? 26.557 18.468 11.101 1.00 57.53 94 ALA A N 1
ATOM 738 C CA . ALA A 1 94 ? 25.850 19.710 10.782 1.00 57.53 94 ALA A CA 1
ATOM 739 C C . ALA A 1 94 ? 26.109 20.224 9.348 1.00 57.53 94 ALA A C 1
ATOM 741 O O . ALA A 1 94 ? 25.209 20.779 8.718 1.00 57.53 94 ALA A O 1
ATOM 742 N N . THR A 1 95 ? 27.306 20.013 8.791 1.00 60.03 95 THR A N 1
ATOM 743 C CA . THR A 1 95 ? 27.651 20.471 7.432 1.00 60.03 95 THR A CA 1
ATOM 744 C C . THR A 1 95 ? 26.984 19.655 6.321 1.00 60.03 95 THR A C 1
ATOM 746 O O . THR A 1 95 ? 26.691 20.213 5.265 1.00 60.03 95 THR A O 1
ATOM 749 N N . LEU A 1 96 ? 26.676 18.373 6.551 1.00 63.41 96 LEU A N 1
ATOM 750 C CA . LEU A 1 96 ? 25.937 17.533 5.595 1.00 63.41 96 LEU A CA 1
ATOM 751 C C . LEU A 1 96 ? 24.443 17.889 5.534 1.00 63.41 96 LEU A C 1
ATOM 753 O O . LEU A 1 96 ? 23.848 17.848 4.462 1.00 63.41 96 LEU A O 1
ATOM 757 N N . ALA A 1 97 ? 23.840 18.300 6.653 1.00 55.00 97 ALA A N 1
ATOM 758 C CA . ALA A 1 97 ? 22.436 18.717 6.673 1.00 55.00 97 ALA A CA 1
ATOM 759 C C . ALA A 1 97 ? 22.199 20.021 5.881 1.00 55.00 97 ALA A C 1
ATOM 761 O O . ALA A 1 97 ? 21.184 20.166 5.197 1.00 55.00 97 ALA A O 1
ATOM 762 N N . ALA A 1 98 ? 23.159 20.954 5.917 1.00 62.91 98 ALA A N 1
ATOM 763 C CA . ALA A 1 98 ? 23.051 22.229 5.209 1.00 62.91 98 ALA A CA 1
ATOM 764 C C . ALA A 1 98 ? 23.072 22.074 3.674 1.00 62.91 98 ALA A C 1
ATOM 766 O O . ALA A 1 98 ? 22.365 22.805 2.980 1.00 62.91 98 ALA A O 1
ATOM 767 N N . SER A 1 99 ? 23.827 21.114 3.125 1.00 69.06 99 SER A N 1
ATOM 768 C CA . SER A 1 99 ? 23.880 20.899 1.670 1.00 69.06 99 SER A CA 1
ATOM 769 C C . SER A 1 99 ? 22.599 20.261 1.116 1.00 69.06 99 SER A C 1
ATOM 771 O O . SER A 1 99 ? 22.171 20.619 0.018 1.00 69.06 99 SER A O 1
ATOM 773 N N . VAL A 1 100 ? 21.936 19.394 1.892 1.00 73.56 100 VAL A N 1
ATOM 774 C CA . VAL A 1 100 ? 20.642 18.791 1.521 1.00 73.56 100 VAL A CA 1
ATOM 775 C C . VAL A 1 100 ? 19.531 19.846 1.472 1.00 73.56 100 VAL A C 1
ATOM 777 O O . VAL A 1 100 ? 18.753 19.865 0.519 1.00 73.56 100 VAL A O 1
ATOM 780 N N . LEU A 1 101 ? 19.492 20.776 2.436 1.00 75.56 101 LEU A N 1
ATOM 781 C CA . LEU A 1 101 ? 18.519 21.877 2.444 1.00 75.56 101 LEU A CA 1
ATOM 782 C C . LEU A 1 101 ? 18.688 22.818 1.242 1.00 75.56 101 LEU A C 1
ATOM 784 O O . LEU A 1 101 ? 17.698 23.192 0.615 1.00 75.56 101 LEU A O 1
ATOM 788 N N . ILE A 1 102 ? 19.929 23.160 0.875 1.00 74.44 102 ILE A N 1
ATOM 789 C CA . ILE A 1 102 ? 20.199 24.017 -0.290 1.00 74.44 102 ILE A CA 1
ATOM 790 C C . ILE A 1 102 ? 19.779 23.319 -1.593 1.00 74.44 102 ILE A C 1
ATOM 792 O O . ILE A 1 102 ? 19.145 23.948 -2.440 1.00 74.44 102 ILE A O 1
ATOM 796 N N . ALA A 1 103 ? 20.061 22.020 -1.744 1.00 70.25 103 ALA A N 1
ATOM 797 C CA . ALA A 1 103 ? 19.638 21.250 -2.916 1.00 70.25 103 ALA A CA 1
ATOM 798 C C . ALA A 1 103 ? 18.105 21.129 -3.020 1.00 70.25 103 ALA A C 1
ATOM 800 O O . ALA A 1 103 ? 17.550 21.237 -4.113 1.00 70.25 103 ALA A O 1
ATOM 801 N N . PHE A 1 104 ? 17.410 20.968 -1.889 1.00 76.12 104 PHE A N 1
ATOM 802 C CA . PHE A 1 104 ? 15.948 20.883 -1.847 1.00 76.12 104 PHE A CA 1
ATOM 803 C C . PHE A 1 104 ? 15.271 22.214 -2.213 1.00 76.12 104 PHE A C 1
ATOM 805 O O . PHE A 1 104 ? 14.339 22.235 -3.020 1.00 76.12 104 PHE A O 1
ATOM 812 N N . ILE A 1 105 ? 15.775 23.338 -1.689 1.00 75.44 105 ILE A N 1
ATOM 813 C CA . ILE A 1 105 ? 15.260 24.679 -2.016 1.00 75.44 105 ILE A CA 1
ATOM 814 C C . ILE A 1 105 ? 15.524 25.017 -3.491 1.00 75.44 105 ILE A C 1
ATOM 816 O O . ILE A 1 105 ? 14.638 25.533 -4.173 1.00 75.44 105 ILE A O 1
ATOM 820 N N . ALA A 1 106 ? 16.707 24.676 -4.014 1.00 76.81 106 ALA A N 1
ATOM 821 C CA . ALA A 1 106 ? 17.025 24.872 -5.427 1.00 76.81 106 ALA A CA 1
ATOM 822 C C . ALA A 1 106 ? 16.135 24.019 -6.353 1.00 76.81 106 ALA A C 1
ATOM 824 O O . ALA A 1 106 ? 15.699 24.501 -7.397 1.00 76.81 106 ALA A O 1
ATOM 825 N N . GLY A 1 107 ? 15.810 22.781 -5.959 1.00 68.38 107 GLY A N 1
ATOM 826 C CA . GLY A 1 107 ? 14.924 21.895 -6.721 1.00 68.38 107 GLY A CA 1
ATOM 827 C C . GLY A 1 107 ? 13.486 22.414 -6.839 1.00 68.38 107 GLY A C 1
ATOM 828 O O . GLY A 1 107 ? 12.893 22.335 -7.914 1.00 68.38 107 GLY A O 1
ATOM 829 N N . GLN A 1 108 ? 12.947 23.017 -5.774 1.00 72.06 108 GLN A N 1
ATOM 830 C CA . GLN A 1 108 ? 11.600 23.608 -5.770 1.00 72.06 108 GLN A CA 1
ATOM 831 C C . GLN A 1 108 ? 11.465 24.791 -6.745 1.00 72.06 108 GLN A C 1
ATOM 833 O O . GLN A 1 108 ? 10.411 24.971 -7.351 1.00 72.06 108 GLN A O 1
ATOM 838 N N . MET A 1 109 ? 12.527 25.577 -6.962 1.00 70.62 109 MET A N 1
ATOM 839 C CA . MET A 1 109 ? 12.470 26.733 -7.870 1.00 70.62 109 MET A CA 1
ATOM 840 C C . MET A 1 109 ? 12.521 26.370 -9.364 1.00 70.62 109 MET A C 1
ATOM 842 O O . MET A 1 109 ? 12.147 27.194 -10.197 1.00 70.62 109 MET A O 1
ATOM 846 N N . ILE A 1 110 ? 12.942 25.152 -9.722 1.00 65.56 110 ILE A N 1
ATOM 847 C CA . ILE A 1 110 ? 13.104 24.725 -11.127 1.00 65.56 110 ILE A CA 1
ATOM 848 C C . ILE A 1 110 ? 11.870 23.962 -11.649 1.00 65.56 110 ILE A C 1
ATOM 850 O O . ILE A 1 110 ? 11.718 23.778 -12.857 1.00 65.56 110 ILE A O 1
ATOM 854 N N . ALA A 1 111 ? 10.909 23.614 -10.785 1.00 52.53 111 ALA A N 1
ATOM 855 C CA . ALA A 1 111 ? 9.713 22.861 -11.171 1.00 52.53 111 ALA A CA 1
ATOM 856 C C . ALA A 1 111 ? 8.372 23.652 -11.242 1.00 52.53 111 ALA A C 1
ATOM 858 O O . ALA A 1 111 ? 7.374 23.131 -10.744 1.00 52.53 111 ALA A O 1
ATOM 859 N N . PRO A 1 112 ? 8.231 24.844 -11.879 1.00 49.38 112 PRO A N 1
ATOM 860 C CA . PRO A 1 112 ? 6.929 25.525 -11.914 1.00 49.38 112 PRO A CA 1
ATOM 861 C C . PRO A 1 112 ? 5.904 24.999 -12.942 1.00 49.38 112 PRO A C 1
ATOM 863 O O . PRO A 1 112 ? 4.844 25.607 -13.057 1.00 49.38 112 PRO A O 1
ATOM 866 N N . TRP A 1 113 ? 6.165 23.939 -13.727 1.00 58.00 113 TRP A N 1
ATOM 867 C CA . TRP A 1 113 ? 5.380 23.715 -14.964 1.00 58.00 113 TRP A CA 1
ATOM 868 C C . TRP A 1 113 ? 4.702 22.348 -15.187 1.00 58.00 113 TRP A C 1
ATOM 870 O O . TRP A 1 113 ? 4.063 22.178 -16.220 1.00 58.00 113 TRP A O 1
ATOM 880 N N . MET A 1 114 ? 4.743 21.391 -14.248 1.00 49.22 114 MET A N 1
ATOM 881 C CA . MET A 1 114 ? 4.134 20.053 -14.464 1.00 49.22 114 MET A CA 1
ATOM 882 C C . MET A 1 114 ? 2.868 19.733 -13.648 1.00 49.22 114 MET A C 1
ATOM 884 O O . MET A 1 114 ? 2.409 18.594 -13.660 1.00 49.22 114 MET A O 1
ATOM 888 N N . SER A 1 115 ? 2.232 20.715 -13.006 1.00 51.53 115 SER A N 1
ATOM 889 C CA . SER A 1 115 ? 0.987 20.489 -12.246 1.00 51.53 115 SER A CA 1
ATOM 890 C C . SER A 1 115 ? -0.242 21.055 -12.958 1.00 51.53 115 SER A C 1
ATOM 892 O O . SER A 1 115 ? -0.952 21.901 -12.423 1.00 51.53 115 SER A O 1
ATOM 894 N N . ALA A 1 116 ? -0.506 20.586 -14.178 1.00 52.16 116 ALA A N 1
ATOM 895 C CA . ALA A 1 116 ? -1.795 20.776 -14.842 1.00 52.16 116 ALA A CA 1
ATOM 896 C C . ALA A 1 116 ? -2.108 19.586 -15.761 1.00 52.16 116 ALA A C 1
ATOM 898 O O . ALA A 1 116 ? -2.041 19.674 -16.982 1.00 52.16 116 ALA A O 1
ATOM 899 N N . SER A 1 117 ? -2.469 18.452 -15.162 1.00 45.75 117 SER A N 1
ATOM 900 C CA . SER A 1 117 ? -3.128 17.348 -15.866 1.00 45.75 117 SER A CA 1
ATOM 901 C C . SER A 1 117 ? -4.382 16.950 -15.096 1.00 45.75 117 SER A C 1
ATOM 903 O O . SER A 1 117 ? -4.453 15.933 -14.406 1.00 45.75 117 SER A O 1
ATOM 905 N N . GLN A 1 118 ? -5.383 17.810 -15.234 1.00 53.78 118 GLN A N 1
ATOM 906 C CA . GLN A 1 118 ? -6.786 17.539 -14.972 1.00 53.78 118 GLN A CA 1
ATOM 907 C C . GLN A 1 118 ? -7.255 16.435 -15.941 1.00 53.78 118 GLN A C 1
ATOM 909 O O . GLN A 1 118 ? -7.726 16.726 -17.036 1.00 53.78 118 GLN A O 1
ATOM 914 N N . SER A 1 119 ? -7.098 15.157 -15.578 1.00 46.00 119 SER A N 1
ATOM 915 C CA . SER A 1 119 ? -7.678 14.044 -16.343 1.00 46.00 119 SER A CA 1
ATOM 916 C C . SER A 1 119 ? -9.028 13.647 -15.744 1.00 46.00 119 SER A C 1
ATOM 918 O O . SER A 1 119 ? -9.157 12.850 -14.818 1.00 46.00 119 SER A O 1
ATOM 920 N N . GLY A 1 120 ? -10.074 14.273 -16.283 1.00 49.34 120 GLY A N 1
ATOM 921 C CA . GLY A 1 120 ? -11.457 13.869 -16.076 1.00 49.34 120 GLY A CA 1
ATOM 922 C C . GLY A 1 120 ? -11.723 12.510 -16.722 1.00 49.34 120 GLY A C 1
ATOM 923 O O . GLY A 1 120 ? -12.012 12.424 -17.913 1.00 49.34 120 GLY A O 1
ATOM 924 N N . GLY A 1 121 ? -11.661 11.444 -15.927 1.00 39.91 121 GLY A N 1
ATOM 925 C CA . GLY A 1 121 ? -12.134 10.116 -16.307 1.00 39.91 121 GLY A CA 1
ATOM 926 C C . GLY A 1 121 ? -13.635 9.976 -16.063 1.00 39.91 121 GLY A C 1
ATOM 927 O O . GLY A 1 121 ? -14.065 9.612 -14.972 1.00 39.91 121 GLY A O 1
ATOM 928 N N . ARG A 1 122 ? -14.442 10.258 -17.092 1.00 43.19 122 ARG A N 1
ATOM 929 C CA . ARG A 1 122 ? -15.857 9.865 -17.181 1.00 43.19 122 ARG A CA 1
ATOM 930 C C . ARG A 1 122 ? -15.985 8.348 -16.982 1.00 43.19 122 ARG A C 1
ATOM 932 O O . ARG A 1 122 ? -15.643 7.582 -17.877 1.00 43.19 122 ARG A O 1
ATOM 939 N N . SER A 1 123 ? -16.545 7.922 -15.853 1.00 44.50 123 SER A N 1
ATOM 940 C CA . SER A 1 123 ? -17.061 6.561 -15.682 1.00 44.50 123 SER A CA 1
ATOM 941 C C . SER A 1 123 ? -18.385 6.433 -16.447 1.00 44.50 123 SER A C 1
ATOM 943 O O . SER A 1 123 ? -19.440 6.858 -15.974 1.00 44.50 123 SER A O 1
ATOM 945 N N . MET A 1 124 ? -18.320 5.918 -17.678 1.00 50.44 124 MET A N 1
ATOM 946 C CA . MET A 1 124 ? -19.479 5.413 -18.415 1.00 50.44 124 MET A CA 1
ATOM 947 C C . MET A 1 124 ? -19.502 3.892 -18.290 1.00 50.44 124 MET A C 1
ATOM 949 O O . MET A 1 124 ? -18.598 3.213 -18.766 1.00 50.44 124 MET A O 1
ATOM 953 N N . GLY A 1 125 ? -20.554 3.371 -17.663 1.00 43.69 125 GLY A N 1
ATOM 954 C CA . GLY A 1 125 ? -20.800 1.937 -17.576 1.00 43.69 125 GLY A CA 1
ATOM 955 C C . GLY A 1 125 ? -21.809 1.583 -16.493 1.00 43.69 125 GLY A C 1
ATOM 956 O O . GLY A 1 125 ? -21.485 0.845 -15.569 1.00 43.69 125 GLY A O 1
ATOM 957 N N . LYS A 1 126 ? -23.040 2.109 -16.579 1.00 44.12 126 LYS A N 1
ATOM 958 C CA . LYS A 1 126 ? -24.172 1.522 -15.848 1.00 44.12 126 LYS A CA 1
ATOM 959 C C . LYS A 1 126 ? -24.418 0.128 -16.431 1.00 44.12 126 LYS A C 1
ATOM 961 O O . LYS A 1 126 ? -25.107 -0.002 -17.438 1.00 44.12 126 LYS A O 1
ATOM 966 N N . SER A 1 127 ? -23.837 -0.896 -15.809 1.00 49.22 127 SER A N 1
ATOM 967 C CA . SER A 1 127 ? -24.269 -2.280 -15.996 1.00 49.22 127 SER A CA 1
ATOM 968 C C . SER A 1 127 ? -25.641 -2.414 -15.346 1.00 49.22 127 SER A C 1
ATOM 970 O O . SER A 1 127 ? -25.782 -2.552 -14.133 1.00 49.22 127 SER A O 1
ATOM 972 N N . GLN A 1 128 ? -26.665 -2.228 -16.166 1.00 51.56 128 GLN A N 1
ATOM 973 C CA . GLN A 1 128 ? -28.053 -2.415 -15.802 1.00 51.56 128 GLN A CA 1
ATOM 974 C C . GLN A 1 128 ? -28.370 -3.883 -16.081 1.00 51.56 128 GLN A C 1
ATOM 976 O O . GLN A 1 128 ? -28.789 -4.227 -17.182 1.00 51.56 128 GLN A O 1
ATOM 981 N N . ASN A 1 129 ? -28.127 -4.759 -15.103 1.00 50.75 129 ASN A N 1
ATOM 982 C CA . ASN A 1 129 ? -28.767 -6.064 -15.109 1.00 50.75 129 ASN A CA 1
ATOM 983 C C . ASN A 1 129 ? -29.430 -6.360 -13.766 1.00 50.75 129 ASN A C 1
ATOM 985 O O . ASN A 1 129 ? -28.889 -6.107 -12.693 1.00 50.75 129 ASN A O 1
ATOM 989 N N . SER A 1 130 ? -30.667 -6.806 -13.914 1.00 47.75 130 SER A N 1
ATOM 990 C CA . SER A 1 130 ? -31.747 -6.867 -12.950 1.00 47.75 130 SER A CA 1
ATOM 991 C C . SER A 1 130 ? -31.770 -8.233 -12.274 1.00 47.75 130 SER A C 1
ATOM 993 O O . SER A 1 130 ? -31.664 -9.257 -12.946 1.00 47.75 130 SER A O 1
ATOM 995 N N . GLY A 1 131 ? -31.954 -8.241 -10.958 1.00 46.44 131 GLY A N 1
ATOM 996 C CA . GLY A 1 131 ? -32.179 -9.437 -10.154 1.00 46.44 131 GLY A CA 1
ATOM 997 C C . GLY A 1 131 ? -31.869 -9.129 -8.697 1.00 46.44 131 GLY A C 1
ATOM 998 O O . GLY A 1 131 ? -30.712 -8.914 -8.360 1.00 46.44 131 GLY A O 1
ATOM 999 N N . ASN A 1 132 ? -32.904 -9.049 -7.857 1.00 48.47 132 ASN A N 1
ATOM 1000 C CA . ASN A 1 132 ? -32.832 -8.753 -6.422 1.00 48.47 132 ASN A CA 1
ATOM 1001 C C . ASN A 1 132 ? -32.121 -9.871 -5.635 1.00 48.47 132 ASN A C 1
ATOM 1003 O O . ASN A 1 132 ? -32.739 -10.554 -4.820 1.00 48.47 132 ASN A O 1
ATOM 1007 N N . SER A 1 133 ? -30.827 -10.056 -5.869 1.00 56.22 133 SER A N 1
ATOM 1008 C CA . SER A 1 133 ? -29.949 -10.751 -4.935 1.00 56.22 133 SER A CA 1
ATOM 1009 C C . SER A 1 133 ? -29.422 -9.728 -3.925 1.00 56.22 133 SER A C 1
ATOM 1011 O O . SER A 1 133 ? -29.180 -8.579 -4.311 1.00 56.22 133 SER A O 1
ATOM 1013 N N . PRO A 1 134 ? -29.259 -10.093 -2.640 1.00 58.41 134 PRO A N 1
ATOM 1014 C CA . PRO A 1 134 ? -28.594 -9.241 -1.660 1.00 58.41 134 PRO A CA 1
ATOM 1015 C C . PRO A 1 134 ? -27.280 -8.736 -2.263 1.00 58.41 134 PRO A C 1
ATOM 1017 O O . PRO A 1 134 ? -26.445 -9.541 -2.666 1.00 58.41 134 PRO A O 1
ATOM 1020 N N . GLN A 1 135 ? -27.136 -7.417 -2.416 1.00 57.00 135 GLN A N 1
ATOM 1021 C CA . GLN A 1 135 ? -25.914 -6.811 -2.944 1.00 57.00 135 GLN A CA 1
ATOM 1022 C C . GLN A 1 135 ? -24.798 -7.018 -1.919 1.00 57.00 135 GLN A C 1
ATOM 1024 O O . GLN A 1 135 ? -24.578 -6.182 -1.043 1.00 57.00 135 GLN A O 1
ATOM 1029 N N . GLU A 1 136 ? -24.118 -8.158 -2.003 1.00 61.41 136 GLU A N 1
ATOM 1030 C CA . GLU A 1 136 ? -22.872 -8.374 -1.288 1.00 61.41 136 GLU A CA 1
ATOM 1031 C C . GLU A 1 136 ? -21.856 -7.331 -1.752 1.00 61.41 136 GLU A C 1
ATOM 1033 O O . GLU A 1 136 ? -21.734 -7.019 -2.942 1.00 61.41 136 GLU A O 1
ATOM 1038 N N . ALA A 1 137 ? -21.163 -6.726 -0.789 1.00 69.88 137 ALA A N 1
ATOM 1039 C CA . ALA A 1 137 ? -20.179 -5.699 -1.077 1.00 69.88 137 ALA A CA 1
ATOM 1040 C C . ALA A 1 137 ? -19.072 -6.303 -1.964 1.00 69.88 137 ALA A C 1
ATOM 1042 O O . ALA A 1 137 ? -18.438 -7.270 -1.536 1.00 69.88 137 ALA A O 1
ATOM 1043 N N . PRO A 1 138 ? -18.809 -5.755 -3.166 1.00 78.06 138 PRO A N 1
ATOM 1044 C CA . PRO A 1 138 ? -17.770 -6.286 -4.038 1.00 78.06 138 PRO A CA 1
ATOM 1045 C C . PRO A 1 138 ? -16.415 -6.284 -3.320 1.00 78.06 138 PRO A C 1
ATOM 1047 O O . PRO A 1 138 ? -16.049 -5.311 -2.654 1.00 78.06 138 PRO A O 1
ATOM 1050 N N . LEU A 1 139 ? -15.667 -7.381 -3.448 1.00 80.06 139 LEU A N 1
ATOM 1051 C CA . LEU A 1 139 ? -14.285 -7.446 -2.987 1.00 80.06 139 LEU A CA 1
ATOM 1052 C C . LEU A 1 139 ? -13.432 -6.577 -3.917 1.00 80.06 139 LEU A C 1
ATOM 1054 O O . LEU A 1 139 ? -13.586 -6.638 -5.134 1.00 80.06 139 LEU A O 1
ATOM 1058 N N . PHE A 1 140 ? -12.529 -5.771 -3.365 1.00 82.88 140 PHE A N 1
ATOM 1059 C CA . PHE A 1 140 ? -11.645 -4.914 -4.154 1.00 82.88 140 PHE A CA 1
ATOM 1060 C C . PHE A 1 140 ? -10.184 -5.249 -3.885 1.00 82.88 140 PHE A C 1
ATOM 1062 O O . PHE A 1 140 ? -9.788 -5.428 -2.733 1.00 82.88 140 PHE A O 1
ATOM 1069 N N . VAL A 1 141 ? -9.370 -5.237 -4.939 1.00 80.06 141 VAL A N 1
ATOM 1070 C CA . VAL A 1 141 ? -7.908 -5.193 -4.829 1.00 80.06 141 VAL A CA 1
ATOM 1071 C C . VAL A 1 141 ? -7.451 -3.773 -5.084 1.00 80.06 141 VAL A C 1
ATOM 1073 O O . VAL A 1 141 ? -7.789 -3.172 -6.105 1.00 80.06 141 VAL A O 1
ATOM 1076 N N . ASN A 1 142 ? -6.665 -3.246 -4.150 1.00 81.88 142 ASN A N 1
ATOM 1077 C CA . ASN A 1 142 ? -5.924 -2.017 -4.372 1.00 81.88 142 ASN A CA 1
ATOM 1078 C C . ASN A 1 142 ? -4.673 -2.357 -5.185 1.00 81.88 142 ASN A C 1
ATOM 1080 O O . ASN A 1 142 ? -3.889 -3.211 -4.776 1.00 81.88 142 ASN A O 1
ATOM 1084 N N . TYR A 1 143 ? -4.470 -1.680 -6.307 1.00 78.88 143 TYR A N 1
ATOM 1085 C CA . TYR A 1 143 ? -3.246 -1.785 -7.094 1.00 78.88 143 TYR A CA 1
ATOM 1086 C C . TYR A 1 143 ? -2.681 -0.392 -7.351 1.00 78.88 143 TYR A C 1
ATOM 1088 O O . TYR A 1 143 ? -3.411 0.601 -7.390 1.00 78.88 143 TYR A O 1
ATOM 1096 N N . ARG A 1 144 ? -1.359 -0.311 -7.487 1.00 74.06 144 ARG A N 1
ATOM 1097 C CA . ARG A 1 144 ? -0.661 0.951 -7.717 1.00 74.06 144 ARG A CA 1
ATOM 1098 C C . ARG A 1 144 ? -0.328 1.094 -9.196 1.00 74.06 144 ARG A C 1
ATOM 1100 O O . ARG A 1 144 ? 0.191 0.164 -9.807 1.00 74.06 144 ARG A O 1
ATOM 1107 N N . THR A 1 145 ? -0.614 2.256 -9.768 1.00 78.38 145 THR A N 1
ATOM 1108 C CA . THR A 1 145 ? -0.231 2.594 -11.145 1.00 78.38 145 THR A CA 1
ATOM 1109 C C . THR A 1 145 ? 0.363 3.994 -11.133 1.00 78.38 145 THR A C 1
ATOM 1111 O O . THR A 1 145 ? -0.359 4.971 -10.942 1.00 78.38 145 THR A O 1
ATOM 1114 N N . GLY A 1 146 ? 1.689 4.080 -11.268 1.00 82.00 146 GLY A N 1
ATOM 1115 C CA . GLY A 1 146 ? 2.427 5.319 -11.018 1.00 82.00 146 GLY A CA 1
ATOM 1116 C C . GLY A 1 146 ? 2.230 5.804 -9.577 1.00 82.00 146 GLY A C 1
ATOM 1117 O O . GLY A 1 146 ? 2.431 5.050 -8.618 1.00 82.00 146 GLY A O 1
ATOM 1118 N N . ASP A 1 147 ? 1.781 7.049 -9.430 1.00 81.88 147 ASP A N 1
ATOM 1119 C CA . ASP A 1 147 ? 1.560 7.683 -8.125 1.00 81.88 147 ASP A CA 1
ATOM 1120 C C . ASP A 1 147 ? 0.157 7.444 -7.541 1.00 81.88 147 ASP A C 1
ATOM 1122 O O . ASP A 1 147 ? -0.091 7.764 -6.380 1.00 81.88 147 ASP A O 1
ATOM 1126 N N . GLY A 1 148 ? -0.759 6.841 -8.307 1.00 80.38 148 GLY A N 1
ATOM 1127 C CA . GLY A 1 148 ? -2.134 6.577 -7.878 1.00 80.38 148 GLY A CA 1
ATOM 1128 C C . GLY A 1 148 ? -2.347 5.179 -7.289 1.00 80.38 148 GLY A C 1
ATOM 1129 O O . GLY A 1 148 ? -1.736 4.201 -7.727 1.00 80.38 148 GLY A O 1
ATOM 1130 N N . VAL A 1 149 ? -3.278 5.075 -6.333 1.00 81.06 149 VAL A N 1
ATOM 1131 C CA . VAL A 1 149 ? -3.859 3.800 -5.879 1.00 81.06 149 VAL A CA 1
ATOM 1132 C C . VAL A 1 149 ? -5.239 3.649 -6.511 1.00 81.06 149 VAL A C 1
ATOM 1134 O O . VAL A 1 149 ? -6.154 4.411 -6.205 1.00 81.06 149 VAL A O 1
ATOM 1137 N N . ASN A 1 150 ? -5.388 2.657 -7.382 1.00 86.31 150 ASN A N 1
ATOM 1138 C CA . ASN A 1 150 ? -6.651 2.308 -8.022 1.00 86.31 150 ASN A CA 1
ATOM 1139 C C . ASN A 1 150 ? -7.267 1.072 -7.357 1.00 86.31 150 ASN A C 1
ATOM 1141 O O . ASN A 1 150 ? -6.572 0.277 -6.722 1.00 86.31 150 ASN A O 1
ATOM 1145 N N . ARG A 1 151 ? -8.586 0.905 -7.503 1.00 84.25 151 ARG A N 1
ATOM 1146 C CA . ARG A 1 151 ? -9.334 -0.248 -6.980 1.00 84.25 151 ARG A CA 1
ATOM 1147 C C . ARG A 1 151 ? -9.928 -1.042 -8.128 1.00 84.25 151 ARG A C 1
ATOM 1149 O O . ARG A 1 151 ? -10.697 -0.492 -8.910 1.00 84.25 151 ARG A O 1
ATOM 1156 N N . MET A 1 152 ? -9.608 -2.327 -8.201 1.00 79.56 152 MET A N 1
ATOM 1157 C CA . MET A 1 152 ? -10.215 -3.251 -9.155 1.00 79.56 152 MET A CA 1
ATOM 1158 C C . MET A 1 152 ? -11.190 -4.173 -8.414 1.00 79.56 152 MET A C 1
ATOM 1160 O O . MET A 1 152 ? -10.772 -4.808 -7.441 1.00 79.56 152 MET A O 1
ATOM 1164 N N . PRO A 1 153 ? -12.473 -4.244 -8.814 1.00 83.19 153 PRO A N 1
ATOM 1165 C CA . PRO A 1 153 ? -13.402 -5.204 -8.231 1.00 83.19 153 PRO A CA 1
ATOM 1166 C C . PRO A 1 153 ? -13.010 -6.629 -8.642 1.00 83.19 153 PRO A C 1
ATOM 1168 O O . PRO A 1 153 ? -12.732 -6.886 -9.813 1.00 83.19 153 PRO A O 1
ATOM 1171 N N . ILE A 1 154 ? -13.012 -7.559 -7.689 1.00 80.94 154 ILE A N 1
ATOM 1172 C CA . ILE A 1 154 ? -12.926 -8.996 -7.946 1.00 80.94 154 ILE A CA 1
ATOM 1173 C C . ILE A 1 154 ? -14.351 -9.543 -7.974 1.00 80.94 154 ILE A C 1
ATOM 1175 O O . ILE A 1 154 ? -15.071 -9.467 -6.978 1.00 80.94 154 ILE A O 1
ATOM 1179 N N . ALA A 1 155 ? -14.744 -10.124 -9.106 1.00 79.44 155 ALA A N 1
ATOM 1180 C CA . ALA A 1 155 ? -15.950 -10.937 -9.169 1.00 79.44 155 ALA A CA 1
ATOM 1181 C C . ALA A 1 155 ? -15.683 -12.277 -8.469 1.00 79.44 155 ALA A C 1
ATOM 1183 O O . ALA A 1 155 ? -14.806 -13.032 -8.892 1.00 79.44 155 ALA A O 1
ATOM 1184 N N . ILE A 1 156 ? -16.422 -12.557 -7.396 1.00 79.44 156 ILE A N 1
ATOM 1185 C CA . ILE A 1 156 ? -16.395 -13.855 -6.720 1.00 79.44 156 ILE A CA 1
ATOM 1186 C C . ILE A 1 156 ? -17.473 -14.720 -7.371 1.00 79.44 156 ILE A C 1
ATOM 1188 O O . ILE A 1 156 ? -18.651 -14.373 -7.350 1.00 79.44 156 ILE A O 1
ATOM 1192 N N . ASP A 1 157 ? -17.061 -15.828 -7.981 1.00 81.94 157 ASP A N 1
ATOM 1193 C CA . ASP A 1 157 ? -17.977 -16.828 -8.523 1.00 81.94 157 ASP A CA 1
ATOM 1194 C C . ASP A 1 157 ? -18.225 -17.901 -7.460 1.00 81.94 157 ASP A C 1
ATOM 1196 O O . ASP A 1 157 ? -17.503 -18.893 -7.376 1.00 81.94 157 ASP A O 1
ATOM 1200 N N . GLU A 1 158 ? -19.239 -17.683 -6.622 1.00 82.31 158 GLU A N 1
ATOM 1201 C CA . GLU A 1 158 ? -19.591 -18.597 -5.526 1.00 82.31 158 GLU A CA 1
ATOM 1202 C C . GLU A 1 158 ? -20.031 -19.984 -6.006 1.00 82.31 158 GLU A C 1
ATOM 1204 O O . GLU A 1 158 ? -20.028 -20.942 -5.234 1.00 82.31 158 GLU A O 1
ATOM 1209 N N . SER A 1 159 ? -20.409 -20.109 -7.283 1.00 84.44 159 SER A N 1
ATOM 1210 C CA . SER A 1 159 ? -20.853 -21.380 -7.854 1.00 84.44 159 SER A CA 1
ATOM 1211 C C . SER A 1 159 ? -19.703 -22.363 -8.089 1.00 84.44 159 SER A C 1
ATOM 1213 O O . SER A 1 159 ? -19.944 -23.554 -8.296 1.00 84.44 159 SER A O 1
ATOM 1215 N N . LYS A 1 160 ? -18.450 -21.887 -8.047 1.00 81.50 160 LYS A N 1
ATOM 1216 C CA . LYS A 1 160 ? -17.259 -22.701 -8.291 1.00 81.50 160 LYS A CA 1
ATOM 1217 C C . LYS A 1 160 ? -16.530 -23.007 -6.992 1.00 81.50 160 LYS A C 1
ATOM 1219 O O . LYS A 1 160 ? -16.003 -22.121 -6.326 1.00 81.50 160 LYS A O 1
ATOM 1224 N N . SER A 1 161 ? -16.423 -24.293 -6.675 1.00 84.50 161 SER A N 1
ATOM 1225 C CA . SER A 1 161 ? -15.484 -24.769 -5.662 1.00 84.50 161 SER A CA 1
ATOM 1226 C C . SER A 1 161 ? -14.044 -24.536 -6.122 1.00 84.50 161 SER A C 1
ATOM 1228 O O . SER A 1 161 ? -13.718 -24.781 -7.285 1.00 84.50 161 SER A O 1
ATOM 1230 N N . PHE A 1 162 ? -13.175 -24.107 -5.206 1.00 85.00 162 PHE A N 1
ATOM 1231 C CA . PHE A 1 162 ? -11.744 -23.999 -5.472 1.00 85.00 162 PHE A CA 1
ATOM 1232 C C . PHE A 1 162 ? -11.141 -25.383 -5.753 1.00 85.00 162 PHE A C 1
ATOM 1234 O O . PHE A 1 162 ? -11.233 -26.281 -4.918 1.00 85.00 162 PHE A O 1
ATOM 1241 N N . ASP A 1 163 ? -10.509 -25.532 -6.916 1.00 87.88 163 ASP A N 1
ATOM 1242 C CA . ASP A 1 163 ? -9.721 -26.707 -7.285 1.00 87.88 163 ASP A CA 1
ATOM 1243 C C . ASP A 1 163 ? -8.254 -26.279 -7.487 1.00 87.88 163 ASP A C 1
ATOM 1245 O O . ASP A 1 163 ? -7.954 -25.587 -8.463 1.00 87.88 163 ASP A O 1
ATOM 1249 N N . PRO A 1 164 ? -7.323 -26.660 -6.590 1.00 81.31 164 PRO A N 1
ATOM 1250 C CA . PRO A 1 164 ? -5.913 -26.290 -6.711 1.00 81.31 164 PRO A CA 1
ATOM 1251 C C . PRO A 1 164 ? -5.213 -26.959 -7.902 1.00 81.31 164 PRO A C 1
ATOM 1253 O O . PRO A 1 164 ? -4.137 -26.507 -8.293 1.00 81.31 164 PRO A O 1
ATOM 1256 N N . ALA A 1 165 ? -5.791 -28.029 -8.460 1.00 89.00 165 ALA A N 1
ATOM 1257 C CA . ALA A 1 165 ? -5.276 -28.704 -9.646 1.00 89.00 165 ALA A CA 1
ATOM 1258 C C . ALA A 1 165 ? -5.824 -28.105 -10.951 1.00 89.00 165 ALA A C 1
ATOM 1260 O O . ALA A 1 165 ? -5.321 -28.432 -12.030 1.00 89.00 165 ALA A O 1
ATOM 1261 N N . ALA A 1 166 ? -6.826 -27.222 -10.873 1.00 88.94 166 ALA A N 1
ATOM 1262 C CA . ALA A 1 166 ? -7.348 -26.549 -12.048 1.00 88.94 166 ALA A CA 1
ATOM 1263 C C . ALA A 1 166 ? -6.271 -25.639 -12.670 1.00 88.94 166 ALA A C 1
ATOM 1265 O O . ALA A 1 166 ? -5.511 -24.975 -11.954 1.00 88.94 166 ALA A O 1
ATOM 1266 N N . PRO A 1 167 ? -6.196 -25.572 -14.012 1.00 89.94 167 PRO A N 1
ATOM 1267 C CA . PRO A 1 167 ? -5.265 -24.681 -14.685 1.00 89.94 167 PRO A CA 1
ATOM 1268 C C . PRO A 1 167 ? -5.572 -23.223 -14.336 1.00 89.94 167 PRO A C 1
ATOM 1270 O O . PRO A 1 167 ? -6.728 -22.835 -14.148 1.00 89.94 167 PRO A O 1
ATOM 1273 N N . PHE A 1 168 ? -4.526 -22.397 -14.283 1.00 87.38 168 PHE A N 1
ATOM 1274 C CA . PHE A 1 168 ? -4.687 -20.981 -13.982 1.00 87.38 168 PHE A CA 1
ATOM 1275 C C . PHE A 1 168 ? -5.552 -20.307 -15.058 1.00 87.38 168 PHE A C 1
ATOM 1277 O O . PHE A 1 168 ? -5.288 -20.495 -16.251 1.00 87.38 168 PHE A O 1
ATOM 1284 N N . PRO A 1 169 ? -6.581 -19.531 -14.679 1.00 86.12 169 PRO A N 1
ATOM 1285 C CA . PRO A 1 169 ? -7.474 -18.930 -15.658 1.00 86.12 169 PRO A CA 1
ATOM 1286 C C . PRO A 1 169 ? -6.703 -17.957 -16.558 1.00 86.12 169 PRO A C 1
ATOM 1288 O O . PRO A 1 169 ? -6.096 -17.016 -16.084 1.00 86.12 169 PRO A O 1
ATOM 1291 N N . THR A 1 170 ? -6.724 -18.118 -17.878 1.00 82.25 170 THR A N 1
ATOM 1292 C CA . THR A 1 170 ? -6.002 -17.193 -18.782 1.00 82.25 170 THR A CA 1
ATOM 1293 C C . THR A 1 170 ? -6.766 -15.897 -19.059 1.00 82.25 170 THR A C 1
ATOM 1295 O O . THR A 1 170 ? -6.301 -15.055 -19.820 1.00 82.25 170 THR A O 1
ATOM 1298 N N . SER A 1 171 ? -7.966 -15.746 -18.492 1.00 81.31 171 SER A N 1
ATOM 1299 C CA . SER A 1 171 ? -8.846 -14.596 -18.712 1.00 81.31 171 SER A CA 1
ATOM 1300 C C . SER A 1 171 ? -8.486 -13.368 -17.877 1.00 81.31 171 SER A C 1
ATOM 1302 O O . SER A 1 171 ? -9.078 -12.314 -18.090 1.00 81.31 171 SER A O 1
ATOM 1304 N N . PHE A 1 172 ? -7.581 -13.493 -16.905 1.00 79.38 172 PHE A N 1
ATOM 1305 C CA . PHE A 1 172 ? -7.158 -12.382 -16.057 1.00 79.38 172 PHE A CA 1
ATOM 1306 C C . PHE A 1 172 ? -5.685 -12.029 -16.349 1.00 79.38 172 PHE A C 1
ATOM 1308 O O . PHE A 1 172 ? -4.889 -12.896 -16.711 1.00 79.38 172 PHE A O 1
ATOM 1315 N N . GLY A 1 173 ? -5.333 -10.749 -16.192 1.00 85.25 173 GLY A N 1
ATOM 1316 C CA . GLY A 1 173 ? -3.991 -10.236 -16.480 1.00 85.25 173 GLY A CA 1
ATOM 1317 C C . GLY A 1 173 ? -3.760 -9.864 -17.950 1.00 85.25 173 GLY A C 1
ATOM 1318 O O . GLY A 1 173 ? -4.708 -9.526 -18.660 1.00 85.25 173 GLY A O 1
ATOM 1319 N N . MET A 1 174 ? -2.497 -9.859 -18.399 1.00 88.88 174 MET A N 1
ATOM 1320 C CA . MET A 1 174 ? -2.178 -9.576 -19.806 1.00 88.88 174 MET A CA 1
ATOM 1321 C C . MET A 1 174 ? -2.513 -10.779 -20.686 1.00 88.88 174 MET A C 1
ATOM 1323 O O . MET A 1 174 ? -2.180 -11.921 -20.370 1.00 88.88 174 MET A O 1
ATOM 1327 N N . SER A 1 175 ? -3.140 -10.509 -21.828 1.00 91.38 175 SER A N 1
ATOM 1328 C CA . SER A 1 175 ? -3.390 -11.529 -22.846 1.00 91.38 175 SER A CA 1
ATOM 1329 C C . SER A 1 175 ? -2.079 -12.050 -23.447 1.00 91.38 175 SER A C 1
ATOM 1331 O O . SER A 1 175 ? -1.079 -11.335 -23.509 1.00 91.38 175 SER A O 1
ATOM 1333 N N . GLN A 1 176 ? -2.102 -13.274 -23.980 1.00 91.50 176 GLN A N 1
ATOM 1334 C CA . GLN A 1 176 ? -0.957 -13.851 -24.701 1.00 91.50 176 GLN A CA 1
ATOM 1335 C C . GLN A 1 176 ? -0.489 -12.963 -25.864 1.00 91.50 176 GLN A C 1
ATOM 1337 O O . GLN A 1 176 ? 0.704 -12.857 -26.114 1.00 91.50 176 GLN A O 1
ATOM 1342 N N . GLN A 1 177 ? -1.412 -12.263 -26.533 1.00 94.56 177 GLN A N 1
ATOM 1343 C CA . GLN A 1 177 ? -1.072 -11.317 -27.599 1.00 94.56 177 GLN A CA 1
ATOM 1344 C C . GLN A 1 177 ? -0.287 -10.106 -27.076 1.00 94.56 177 GLN A C 1
ATOM 1346 O O . GLN A 1 177 ? 0.664 -9.681 -27.719 1.00 94.56 177 GLN A O 1
ATOM 1351 N N . GLN A 1 178 ? -0.638 -9.575 -25.901 1.00 93.94 178 GLN A N 1
ATOM 1352 C CA . GLN A 1 178 ? 0.097 -8.466 -25.279 1.00 93.94 178 GLN A CA 1
ATOM 1353 C C . GLN A 1 178 ? 1.477 -8.901 -24.781 1.00 93.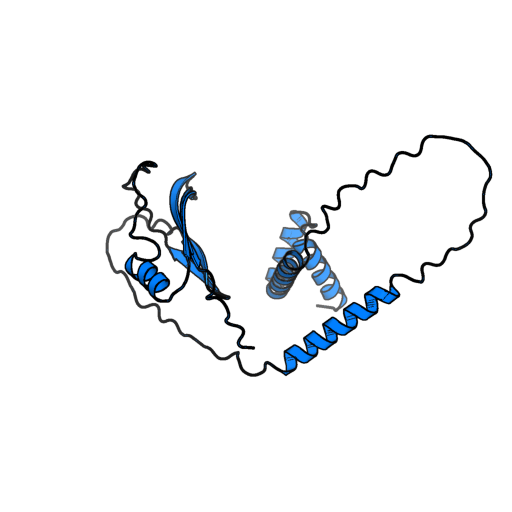94 178 GLN A C 1
ATOM 1355 O O . GLN A 1 178 ? 2.444 -8.163 -24.932 1.00 93.94 178 GLN A O 1
ATOM 1360 N N . LEU A 1 179 ? 1.580 -10.105 -24.213 1.00 94.19 179 LEU A N 1
ATOM 1361 C CA . LEU A 1 179 ? 2.863 -10.683 -23.808 1.00 94.19 179 LEU A CA 1
ATOM 1362 C C . LEU A 1 179 ? 3.773 -10.932 -25.017 1.00 94.19 179 LEU A C 1
ATOM 1364 O O . LEU A 1 179 ? 4.966 -10.638 -24.961 1.00 94.19 179 LEU A O 1
ATOM 1368 N N . GLN A 1 180 ? 3.203 -11.411 -26.126 1.00 95.69 180 GLN A N 1
ATOM 1369 C CA . GLN A 1 180 ? 3.924 -11.540 -27.387 1.00 95.69 180 GLN A CA 1
ATOM 1370 C C . GLN A 1 180 ? 4.381 -10.174 -27.897 1.00 95.69 180 GLN A C 1
ATOM 1372 O O . GLN A 1 180 ? 5.546 -10.022 -28.231 1.00 95.69 180 GLN A O 1
ATOM 1377 N N . GLN A 1 181 ? 3.510 -9.163 -27.861 1.00 96.12 181 GLN A N 1
ATOM 1378 C CA . GLN A 1 181 ? 3.867 -7.805 -28.258 1.00 96.12 181 GLN A CA 1
ATOM 1379 C C . GLN A 1 181 ? 5.025 -7.238 -27.418 1.00 96.12 181 GLN A C 1
ATOM 1381 O O . GLN A 1 181 ? 5.939 -6.645 -27.976 1.00 96.12 181 GLN A O 1
ATOM 1386 N N . LEU A 1 182 ? 5.050 -7.470 -26.098 1.00 94.62 182 LEU A N 1
ATOM 1387 C CA . LEU A 1 182 ? 6.186 -7.077 -25.249 1.00 94.62 182 LEU A CA 1
ATOM 1388 C C . LEU A 1 182 ? 7.489 -7.770 -25.670 1.00 94.62 182 LEU A C 1
ATOM 1390 O O . LEU A 1 182 ? 8.543 -7.134 -25.685 1.00 94.62 182 LEU A O 1
ATOM 1394 N N . SER A 1 183 ? 7.412 -9.055 -26.019 1.00 93.88 183 SER A N 1
ATOM 1395 C CA . SER A 1 183 ? 8.560 -9.808 -26.530 1.00 93.88 183 SER A CA 1
ATOM 1396 C C . SER A 1 183 ? 9.031 -9.281 -27.887 1.00 93.88 183 SER A C 1
ATOM 1398 O O . SER A 1 183 ? 10.235 -9.152 -28.099 1.00 93.88 183 SER A O 1
ATOM 1400 N N . ASP A 1 184 ? 8.102 -8.979 -28.795 1.00 95.69 184 ASP A N 1
ATOM 1401 C CA . ASP A 1 184 ? 8.386 -8.445 -30.131 1.00 95.69 184 ASP A CA 1
ATOM 1402 C C . ASP A 1 184 ? 9.010 -7.038 -30.043 1.00 95.69 184 ASP A C 1
ATOM 1404 O O . ASP A 1 184 ? 9.901 -6.701 -30.822 1.00 95.69 184 ASP A O 1
ATOM 1408 N N . ASP A 1 185 ? 8.628 -6.260 -29.025 1.00 94.62 185 ASP A N 1
ATOM 1409 C CA . ASP A 1 185 ? 9.229 -4.969 -28.664 1.00 94.62 185 ASP A CA 1
ATOM 1410 C C . ASP A 1 185 ? 10.622 -5.107 -28.002 1.00 94.62 185 ASP A C 1
ATOM 1412 O O . ASP A 1 185 ? 11.215 -4.113 -27.570 1.00 94.62 185 ASP A O 1
ATOM 1416 N N . GLY A 1 186 ? 11.158 -6.328 -27.885 1.00 94.44 186 GLY A N 1
ATOM 1417 C CA . GLY A 1 186 ? 12.472 -6.609 -27.302 1.00 94.44 186 GLY A CA 1
ATOM 1418 C C . GLY A 1 186 ? 12.530 -6.467 -25.779 1.00 94.44 186 GLY A C 1
ATOM 1419 O O . GLY A 1 186 ? 13.619 -6.330 -25.217 1.00 94.44 186 GLY A O 1
ATOM 1420 N N . ARG A 1 187 ? 11.382 -6.476 -25.089 1.00 94.31 187 ARG A N 1
ATOM 1421 C CA . ARG A 1 187 ? 11.323 -6.407 -23.624 1.00 94.31 187 ARG A CA 1
ATOM 1422 C C . ARG A 1 187 ? 11.294 -7.814 -23.045 1.00 94.31 187 ARG A C 1
ATOM 1424 O O . ARG A 1 187 ? 10.352 -8.572 -23.272 1.00 94.31 187 ARG A O 1
ATOM 1431 N N . ALA A 1 188 ? 12.305 -8.146 -22.248 1.00 93.94 188 ALA A N 1
ATOM 1432 C CA . ALA A 1 188 ? 12.261 -9.349 -21.434 1.00 93.94 188 ALA A CA 1
ATOM 1433 C C . ALA A 1 188 ? 11.205 -9.182 -20.332 1.00 93.94 188 ALA A C 1
ATOM 1435 O O . ALA A 1 188 ? 11.078 -8.116 -19.721 1.00 93.94 188 ALA A O 1
ATOM 1436 N N . TYR A 1 189 ? 10.438 -10.237 -20.077 1.00 95.25 189 TYR A N 1
ATOM 1437 C CA . TYR A 1 189 ? 9.491 -10.267 -18.973 1.00 95.25 189 TYR A CA 1
ATOM 1438 C C . TYR A 1 189 ? 9.563 -11.596 -18.226 1.00 95.25 189 TYR A C 1
ATOM 1440 O O . TYR A 1 189 ? 9.865 -12.644 -18.796 1.00 95.25 189 TYR A O 1
ATOM 1448 N N . GLN A 1 190 ? 9.255 -11.545 -16.936 1.00 95.25 190 GLN A N 1
ATOM 1449 C CA . GLN A 1 190 ? 9.077 -12.711 -16.084 1.00 95.25 190 GLN A CA 1
ATOM 1450 C C . GLN A 1 190 ? 7.640 -12.732 -15.586 1.00 95.25 190 GLN A C 1
ATOM 1452 O O . GLN A 1 190 ? 7.121 -11.727 -15.099 1.00 95.25 190 GLN A O 1
ATOM 1457 N N . GLN A 1 191 ? 6.997 -13.887 -15.714 1.00 94.62 191 GLN A N 1
ATOM 1458 C CA . GLN A 1 191 ? 5.623 -14.091 -15.285 1.00 94.62 191 GLN A CA 1
ATOM 1459 C C . GLN A 1 191 ? 5.587 -15.076 -14.122 1.00 94.62 191 GLN A C 1
ATOM 1461 O O . GLN A 1 191 ? 6.128 -16.178 -14.213 1.00 94.62 191 GLN A O 1
ATOM 1466 N N . LYS A 1 192 ? 4.882 -14.709 -13.054 1.00 94.19 192 LYS A N 1
ATOM 1467 C CA . LYS A 1 192 ? 4.627 -15.578 -11.906 1.00 94.19 192 LYS A CA 1
ATOM 1468 C C . LYS A 1 192 ? 3.131 -15.641 -11.630 1.00 94.19 192 LYS A C 1
ATOM 1470 O O . LYS A 1 192 ? 2.463 -14.618 -11.545 1.00 94.19 192 LYS A O 1
ATOM 1475 N N . GLN A 1 193 ? 2.597 -16.850 -11.508 1.00 93.12 193 GLN A N 1
ATOM 1476 C CA . GLN A 1 193 ? 1.185 -17.107 -11.221 1.00 93.12 193 GLN A CA 1
ATOM 1477 C C . GLN A 1 193 ? 1.065 -17.765 -9.850 1.00 93.12 193 GLN A C 1
ATOM 1479 O O . GLN A 1 193 ? 1.817 -18.690 -9.546 1.00 93.12 193 GLN A O 1
ATOM 1484 N N . GLN A 1 194 ? 0.149 -17.280 -9.014 1.00 92.38 194 GLN A N 1
ATOM 1485 C CA . GLN A 1 194 ? -0.070 -17.830 -7.678 1.00 92.38 194 GLN A CA 1
ATOM 1486 C C . GLN A 1 194 ? -1.514 -17.657 -7.206 1.00 92.38 194 GLN A C 1
ATOM 1488 O O . GLN A 1 194 ? -2.192 -16.688 -7.545 1.00 92.38 194 GLN A O 1
ATOM 1493 N N . TRP A 1 195 ? -1.963 -18.591 -6.376 1.00 89.81 195 TRP A N 1
ATOM 1494 C CA . TRP A 1 195 ? -3.252 -18.545 -5.697 1.00 89.81 195 TRP A CA 1
ATOM 1495 C C . TRP A 1 195 ? -3.080 -17.926 -4.308 1.00 89.81 195 TRP A C 1
ATOM 1497 O O . TRP A 1 195 ? -2.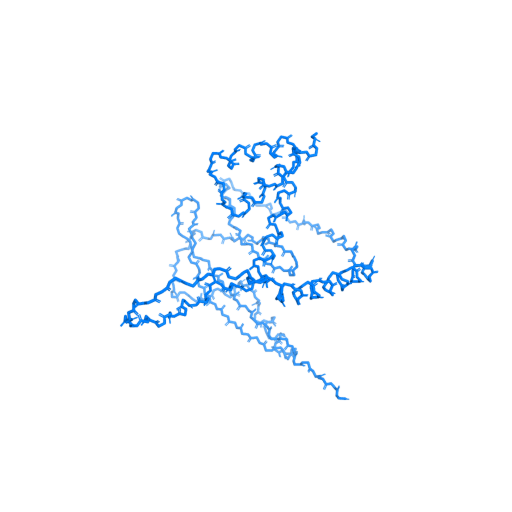279 -18.419 -3.515 1.00 89.81 195 TRP A O 1
ATOM 1507 N N . ILE A 1 196 ? -3.818 -16.856 -4.005 1.00 89.31 196 ILE A N 1
ATOM 1508 C CA . ILE A 1 196 ? -3.760 -16.185 -2.699 1.00 89.31 196 ILE A CA 1
ATOM 1509 C C . ILE A 1 196 ? -5.049 -16.472 -1.922 1.00 89.31 196 ILE A C 1
ATOM 1511 O O . ILE A 1 196 ? -6.118 -16.043 -2.365 1.00 89.31 196 ILE A O 1
ATOM 1515 N N . PRO A 1 197 ? -4.984 -17.163 -0.769 1.00 89.69 197 PRO A N 1
ATOM 1516 C CA . PRO A 1 197 ? -6.143 -17.324 0.095 1.00 89.69 197 PRO A CA 1
ATOM 1517 C C . PRO A 1 197 ? -6.479 -15.990 0.773 1.00 89.69 197 PRO A C 1
ATOM 1519 O O . PRO A 1 197 ? -5.604 -15.308 1.309 1.00 89.69 197 PRO A O 1
ATOM 1522 N N . VAL A 1 198 ? -7.754 -15.618 0.768 1.00 87.69 198 VAL A N 1
ATOM 1523 C CA . VAL A 1 198 ? -8.278 -14.416 1.419 1.00 87.69 198 VAL A CA 1
ATOM 1524 C C . VAL A 1 198 ? -9.458 -14.783 2.309 1.00 87.69 198 VAL A C 1
ATOM 1526 O O . VAL A 1 198 ? -10.311 -15.587 1.937 1.00 87.69 198 VAL A O 1
ATOM 1529 N N . LYS A 1 199 ? -9.516 -14.183 3.499 1.00 86.44 199 LYS A N 1
ATOM 1530 C CA . LYS A 1 199 ? -10.665 -14.305 4.400 1.00 86.44 199 LYS A CA 1
ATOM 1531 C C . LYS A 1 199 ? -11.637 -13.164 4.140 1.00 86.44 199 LYS A C 1
ATOM 1533 O O . LYS A 1 199 ? -11.247 -11.997 4.161 1.00 86.44 199 LYS A O 1
ATOM 1538 N N . LEU A 1 200 ? -12.890 -13.509 3.886 1.00 86.25 200 LEU A N 1
ATOM 1539 C CA . LEU A 1 200 ? -13.983 -12.566 3.704 1.00 86.25 200 LEU A CA 1
ATOM 1540 C C . LEU A 1 200 ? -14.521 -12.105 5.067 1.00 86.25 200 LEU A C 1
ATOM 1542 O O . LEU A 1 200 ? -14.257 -12.710 6.108 1.00 86.25 200 LEU A O 1
ATOM 1546 N N . LYS A 1 201 ? -15.272 -10.996 5.073 1.00 81.81 201 LYS A N 1
ATOM 1547 C CA . LYS A 1 201 ? -15.796 -10.382 6.311 1.00 81.81 201 LYS A CA 1
ATOM 1548 C C . LYS A 1 201 ? -16.782 -11.276 7.066 1.00 81.81 201 LYS A C 1
ATOM 1550 O O . LYS A 1 201 ? -16.926 -11.133 8.273 1.00 81.81 201 LYS A O 1
ATOM 1555 N N . ASP A 1 202 ? -17.454 -12.171 6.357 1.00 85.19 202 ASP A N 1
ATOM 1556 C CA . ASP A 1 202 ? -18.387 -13.162 6.898 1.00 85.19 202 ASP A CA 1
ATOM 1557 C C . ASP A 1 202 ? -17.683 -14.424 7.437 1.00 85.19 202 ASP A C 1
ATOM 1559 O O . ASP A 1 202 ? -18.343 -15.352 7.898 1.00 85.19 202 ASP A O 1
ATOM 1563 N N . GLY A 1 203 ? -16.346 -14.465 7.396 1.00 88.31 203 GLY A N 1
ATOM 1564 C CA . GLY A 1 203 ? -15.539 -15.598 7.840 1.00 88.31 203 GLY A CA 1
ATOM 1565 C C . GLY A 1 203 ? -15.336 -16.686 6.785 1.00 88.31 203 GLY A C 1
ATOM 1566 O O . GLY A 1 203 ? -14.592 -17.629 7.054 1.00 88.31 203 GLY A O 1
ATOM 1567 N N . ARG A 1 204 ? -15.936 -16.568 5.591 1.00 86.06 204 ARG A N 1
ATOM 1568 C CA . ARG A 1 204 ? -15.662 -17.483 4.475 1.00 86.06 204 ARG A CA 1
ATOM 1569 C C . ARG A 1 204 ? -14.231 -17.300 3.968 1.00 86.06 204 ARG A C 1
ATOM 1571 O O . ARG A 1 204 ? -13.655 -16.213 4.045 1.00 86.06 204 ARG A O 1
ATOM 1578 N N . GLU A 1 205 ? -13.660 -18.365 3.418 1.00 86.81 205 GLU A N 1
ATOM 1579 C CA . GLU A 1 205 ? -12.374 -18.322 2.720 1.00 86.81 205 GLU A CA 1
ATOM 1580 C C . GLU A 1 205 ? -12.620 -18.334 1.212 1.00 86.81 205 GLU A C 1
ATOM 1582 O O . GLU A 1 205 ? -13.446 -19.093 0.708 1.00 86.81 205 GLU A O 1
ATOM 1587 N N . ALA A 1 206 ? -11.903 -17.481 0.493 1.00 87.06 206 ALA A N 1
ATOM 1588 C CA . ALA A 1 206 ? -11.882 -17.451 -0.960 1.00 87.06 206 ALA A CA 1
ATOM 1589 C C . ALA A 1 206 ? -10.433 -17.527 -1.442 1.00 87.06 206 ALA A C 1
ATOM 1591 O O . ALA A 1 206 ? -9.502 -17.207 -0.704 1.00 87.06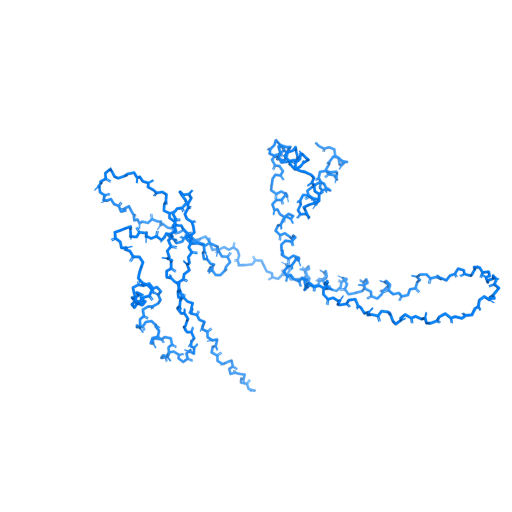 206 ALA A O 1
ATOM 1592 N N . VAL A 1 207 ? -10.228 -17.938 -2.690 1.00 87.69 207 VAL A N 1
ATOM 1593 C CA . VAL A 1 207 ? -8.896 -17.976 -3.298 1.00 87.69 207 VAL A CA 1
ATOM 1594 C C . VAL A 1 207 ? -8.889 -17.080 -4.524 1.00 87.69 207 VAL A C 1
ATOM 1596 O O . VAL A 1 207 ? -9.740 -17.204 -5.402 1.00 87.69 207 VAL A O 1
ATOM 1599 N N . VAL A 1 208 ? -7.933 -16.157 -4.573 1.00 88.31 208 VAL A N 1
ATOM 1600 C CA . VAL A 1 208 ? -7.806 -15.169 -5.645 1.00 88.31 208 VAL A CA 1
ATOM 1601 C C . VAL A 1 208 ? -6.633 -15.558 -6.548 1.00 88.31 208 VAL A C 1
ATOM 1603 O O . VAL A 1 208 ? -5.517 -15.719 -6.041 1.00 88.31 208 VAL A O 1
ATOM 1606 N N . PRO A 1 209 ? -6.834 -15.705 -7.870 1.00 89.25 209 PRO A N 1
ATOM 1607 C CA . PRO A 1 209 ? -5.727 -15.871 -8.800 1.00 89.25 209 PRO A CA 1
ATOM 1608 C C . PRO A 1 209 ? -4.988 -14.540 -8.964 1.00 89.25 209 PRO A C 1
ATOM 1610 O O . PRO A 1 209 ? -5.592 -13.511 -9.265 1.00 89.25 209 PRO A O 1
ATOM 1613 N N . VAL A 1 210 ? -3.669 -14.557 -8.781 1.00 89.38 210 VAL A N 1
ATOM 1614 C CA . VAL A 1 210 ? -2.785 -13.411 -9.012 1.00 89.38 210 VAL A CA 1
ATOM 1615 C C . VAL A 1 210 ? -1.720 -13.764 -10.047 1.00 89.38 210 VAL A C 1
ATOM 1617 O O . VAL A 1 210 ? -1.049 -14.790 -9.941 1.00 89.38 210 VAL A O 1
ATOM 1620 N N . GLN A 1 211 ? -1.544 -12.888 -11.039 1.00 91.25 211 GLN A N 1
ATOM 1621 C CA . GLN A 1 211 ? -0.423 -12.907 -11.982 1.00 91.25 211 GLN A CA 1
ATOM 1622 C C . GLN A 1 211 ? 0.422 -11.671 -11.723 1.00 91.25 211 GLN A C 1
ATOM 1624 O O . GLN A 1 211 ? -0.062 -10.543 -11.783 1.00 91.25 211 GLN A O 1
ATOM 1629 N N . GLU A 1 212 ? 1.688 -11.913 -11.443 1.00 91.50 212 GLU A N 1
ATOM 1630 C CA . GLU A 1 212 ? 2.727 -10.908 -11.345 1.00 91.50 212 GLU A CA 1
ATOM 1631 C C . GLU A 1 212 ? 3.522 -10.928 -12.652 1.00 91.50 212 GLU A C 1
ATOM 1633 O O . GLU A 1 212 ? 3.930 -11.993 -13.126 1.00 91.50 212 GLU A O 1
ATOM 1638 N N . LEU A 1 213 ? 3.691 -9.751 -13.252 1.00 93.06 213 LEU A N 1
ATOM 1639 C CA . LEU A 1 213 ? 4.462 -9.560 -14.472 1.00 93.06 213 LEU A CA 1
ATOM 1640 C C . LEU A 1 213 ? 5.567 -8.544 -14.193 1.00 93.06 213 LEU A C 1
ATOM 1642 O O . LEU A 1 213 ? 5.291 -7.363 -13.977 1.00 93.06 213 LEU A O 1
ATOM 1646 N N . THR A 1 214 ? 6.809 -9.007 -14.227 1.00 92.75 214 THR A N 1
ATOM 1647 C CA . THR A 1 214 ? 7.996 -8.163 -14.091 1.00 92.75 214 THR A CA 1
ATOM 1648 C C . THR A 1 214 ? 8.554 -7.914 -15.478 1.00 92.75 214 THR A C 1
ATOM 1650 O O . THR A 1 214 ? 9.008 -8.848 -16.130 1.00 92.75 214 THR A O 1
ATOM 1653 N N . ILE A 1 215 ? 8.498 -6.667 -15.943 1.00 93.75 215 ILE A N 1
ATOM 1654 C CA . ILE A 1 215 ? 9.032 -6.264 -17.248 1.00 93.75 215 ILE A CA 1
ATOM 1655 C C . ILE A 1 215 ? 10.392 -5.615 -17.009 1.00 93.75 215 ILE A C 1
ATOM 1657 O O . ILE A 1 215 ? 10.479 -4.613 -16.296 1.00 93.75 215 ILE A O 1
ATOM 1661 N N . GLU A 1 216 ? 11.447 -6.173 -17.595 1.00 91.00 216 GLU A N 1
ATOM 1662 C CA . GLU A 1 216 ? 12.776 -5.575 -17.521 1.00 91.00 216 GLU A CA 1
ATOM 1663 C C . GLU A 1 216 ? 12.834 -4.339 -18.435 1.00 91.00 216 GLU A C 1
ATOM 1665 O O . GLU A 1 216 ? 12.304 -4.358 -19.555 1.00 91.00 216 GLU A O 1
ATOM 1670 N N . PRO A 1 217 ? 13.431 -3.223 -17.976 1.00 85.94 217 PRO A N 1
ATOM 1671 C CA . PRO A 1 217 ? 13.632 -2.073 -18.842 1.00 85.94 217 PRO A CA 1
ATOM 1672 C C . PRO A 1 217 ? 14.542 -2.475 -20.013 1.00 85.94 217 PRO A C 1
ATOM 1674 O O . PRO A 1 217 ? 15.462 -3.274 -19.821 1.00 85.94 217 PRO A O 1
ATOM 1677 N N . PRO A 1 218 ? 14.318 -1.930 -21.223 1.00 85.12 218 PRO A N 1
ATOM 1678 C CA . PRO A 1 218 ? 15.215 -2.189 -22.339 1.00 85.12 218 PRO A CA 1
ATOM 1679 C C . PRO A 1 218 ? 16.639 -1.763 -21.951 1.00 85.12 218 PRO A C 1
ATOM 1681 O O . PRO A 1 218 ? 16.794 -0.756 -21.249 1.00 85.12 218 PRO A O 1
ATOM 1684 N N . PRO A 1 219 ? 17.679 -2.496 -22.385 1.00 83.19 219 PRO A N 1
ATOM 1685 C CA . PRO A 1 219 ? 19.053 -2.134 -22.078 1.00 83.19 219 PRO A CA 1
ATOM 1686 C C . PRO A 1 219 ? 19.323 -0.715 -22.580 1.00 83.19 219 PRO A C 1
ATOM 1688 O O . PRO A 1 219 ? 19.179 -0.416 -23.767 1.00 83.19 219 PRO A O 1
ATOM 1691 N N . THR A 1 220 ? 19.696 0.178 -21.667 1.00 86.00 220 THR A N 1
ATOM 1692 C CA . THR A 1 220 ? 20.068 1.545 -22.020 1.00 86.00 220 THR A CA 1
ATOM 1693 C C . THR A 1 220 ? 21.375 1.476 -22.805 1.00 86.00 220 THR A C 1
ATOM 1695 O O . THR A 1 220 ? 22.445 1.297 -22.224 1.00 86.00 220 THR A O 1
ATOM 1698 N N . HIS A 1 221 ? 21.309 1.574 -24.134 1.00 80.19 221 HIS A N 1
ATOM 1699 C CA . HIS A 1 221 ? 22.506 1.753 -24.949 1.00 80.19 221 HIS A CA 1
ATOM 1700 C C . HIS A 1 221 ? 23.109 3.116 -24.607 1.00 80.19 221 HIS A C 1
ATOM 1702 O O . HIS A 1 221 ? 22.668 4.151 -25.104 1.00 80.19 221 HIS A O 1
ATOM 1708 N N . TYR A 1 222 ? 24.112 3.119 -23.732 1.00 75.62 222 TYR A N 1
ATOM 1709 C CA . TYR A 1 222 ? 24.995 4.263 -23.579 1.00 75.62 222 TYR A CA 1
ATOM 1710 C C . TYR A 1 222 ? 25.823 4.355 -24.861 1.00 75.62 222 TYR A C 1
ATOM 1712 O O . TYR A 1 222 ? 26.785 3.611 -25.043 1.00 75.62 222 TYR A O 1
ATOM 1720 N N . PHE A 1 223 ? 25.389 5.209 -25.788 1.00 74.50 223 PHE A N 1
ATOM 1721 C CA . PHE A 1 223 ? 26.229 5.607 -26.911 1.00 74.50 223 PHE A CA 1
ATOM 1722 C C . PHE A 1 223 ? 27.437 6.378 -26.343 1.00 74.50 223 PHE A C 1
ATOM 1724 O O . PHE A 1 223 ? 27.216 7.321 -25.577 1.00 74.50 223 PHE A O 1
ATOM 1731 N N . PRO A 1 224 ? 28.678 5.947 -26.634 1.00 71.12 224 PRO A N 1
ATOM 1732 C CA . PRO A 1 224 ? 29.895 6.635 -26.208 1.00 71.12 224 PRO A CA 1
ATOM 1733 C C . PRO A 1 224 ? 30.136 7.946 -26.968 1.00 71.12 224 PRO A C 1
ATOM 1735 O O . PRO A 1 224 ? 29.659 8.068 -28.121 1.00 71.12 224 PRO A O 1
#

Radius of gyration: 28.8 Å; chains: 1; bounding box: 76×58×74 Å

Secondary structure (DSSP, 8-state):
--HHHHHHHHHHHHHHHHT-S-HHHHHHHHHHHHHTTTHHHHHHHHHHHHHHHHHS--GGG----------------PPP-------SSHHHHHHHHHHHHHHHHHHHHH--SS---------------------PPPEEEEEEETTEEEEEEEPP-TTS---TTSPPPTTSSS-HHHHHHHHHTT--EEEEEEEEEEE-TTS-EEEEEEEEEEEPPPP-----